Protein AF-A0A9P0AJ36-F1 (afdb_monomer)

InterPro domains:
  IPR008081 Cytoplasmic FMR1-interacting [PF05994] (141-229)
  IPR008081 Cytoplasmic FMR1-interacting [PF05994] (230-309)
  IPR008081 Cytoplasmic FMR1-interacting [PIRSF008153] (18-308)
  IPR008081 Cytoplasmic FMR1-interacting [PR01698] (22-38)
  IPR008081 Cytoplasmic FMR1-interacting [PR01698] (62-91)
  IPR008081 Cytoplasmic FMR1-interacting [PTHR12195] (230-307)

Organism: Bemisia tabaci (NCBI:txid7038)

Secondary structure (DSSP, 8-state):
-----------------SSSSTT-TTHHHHHHHHHHHHHHHHHHHHHHHHHHHHHHHHHHHHHHHHTSTTGGGS---HHHHHHHHHHHHHHHHHHHHHHHTTSS---TTT----HHHHHHTSTT--GGG-GGGG--SPPGGG-HHHHHHHHHHHHHHHHHHHHHHHHH---SS--HHHHHHHHHHHHHHHHHHHHHHHHHHHHHHHHHHS---TTT-TTS-TTGGGS-TTSGGG-HHHHHHHHHHHHT-HHHHTTTHHHHHHHHHHHHHIIIII--HHHHHHHHHHHHHHHHHHHHHHHHHHHHHHHHHHHHHHHHT-

Nearest PDB structures (foldseek):
  4n78-assembly1_A  TM=9.052E-01  e=1.687E-11  Homo sapiens
  7usd-assembly1_A  TM=8.871E-01  e=3.828E-11  Homo sapiens

Sequence (318 aa):
MRSCCACGDVALEPSEGQPKFNEQPNRVEIYEETVEVLAPEVNKLLNFMYFQRRAIETFCAEVKRLSHAEKRKDFASEAYLLTLGKCINMFAVLDEVKNMKSKVVPILGDMQIASFTYIKRSKHFDPGKWPLSSSTTISLQADLMVHLLQIREDYIKYIFELAIYINTTFKEMRTDKENKETADLALRGLQLLSEWSSAVTELYSWKLLHSTDHHQIEECPQEAEEYERFCIESSMPWILTDHILCTKEPSMTEYVLYPLDLYNDSAYYALTLFRKQFLYDEVEAGINLCFDQFVYKLSEQILAHYNCTNNISQQVFC

Radius of gyration: 28.27 Å; Cα contacts (8 Å, |Δi|>4): 98; chains: 1; bounding box: 67×81×79 Å

pLDDT: mean 77.81, std 17.78, range [25.66, 96.38]

Structure (mmCIF, N/CA/C/O backbone):
data_AF-A0A9P0AJ36-F1
#
_entry.id   AF-A0A9P0AJ36-F1
#
loop_
_atom_site.group_PDB
_atom_site.id
_atom_site.type_symbol
_atom_site.label_atom_id
_atom_site.label_alt_id
_atom_site.label_comp_id
_atom_site.label_asym_id
_atom_site.label_entity_id
_atom_site.label_seq_id
_atom_site.pdbx_PDB_ins_code
_atom_site.Cartn_x
_atom_site.Cartn_y
_atom_site.Cartn_z
_atom_site.occupancy
_atom_site.B_iso_or_equiv
_atom_site.auth_seq_id
_atom_site.auth_comp_id
_atom_site.auth_asym_id
_atom_site.auth_atom_id
_atom_site.pdbx_PDB_model_num
ATOM 1 N N . MET A 1 1 ? -19.059 -43.531 7.783 1.00 33.81 1 MET A N 1
ATOM 2 C CA . MET A 1 1 ? -19.352 -44.288 6.540 1.00 33.81 1 MET A CA 1
ATOM 3 C C . MET A 1 1 ? -19.474 -43.285 5.399 1.00 33.81 1 MET A C 1
ATOM 5 O O . MET A 1 1 ? -20.190 -42.313 5.596 1.00 33.81 1 MET A O 1
ATOM 9 N N . ARG A 1 2 ? -18.803 -43.562 4.258 1.00 28.03 2 ARG A N 1
ATOM 10 C CA . ARG A 1 2 ? -18.346 -42.665 3.152 1.00 28.03 2 ARG A CA 1
ATOM 11 C C . ARG A 1 2 ? -17.050 -41.918 3.528 1.00 28.03 2 ARG A C 1
ATOM 13 O O . ARG A 1 2 ? -17.133 -41.043 4.371 1.00 28.03 2 ARG A O 1
ATOM 20 N N . SER A 1 3 ? -15.811 -42.289 3.171 1.00 26.81 3 SER A N 1
ATOM 21 C CA . SER A 1 3 ? -15.139 -43.003 2.053 1.00 26.81 3 SER A CA 1
ATOM 22 C C . SER A 1 3 ? -14.889 -42.171 0.781 1.00 26.81 3 SER A C 1
ATOM 24 O O . SER A 1 3 ? -15.845 -41.657 0.206 1.00 26.81 3 SER A O 1
ATOM 26 N N . CYS A 1 4 ? -13.602 -42.179 0.375 1.00 25.66 4 CYS A N 1
ATOM 27 C CA . CYS A 1 4 ? -12.909 -41.630 -0.813 1.00 25.66 4 CYS A CA 1
ATOM 28 C C . CYS A 1 4 ? -12.447 -40.159 -0.677 1.00 25.66 4 CYS A C 1
ATOM 30 O O . CYS A 1 4 ? -13.256 -39.312 -0.340 1.00 25.66 4 CYS A O 1
ATOM 32 N N . CYS A 1 5 ? -11.178 -39.772 -0.873 1.00 28.27 5 CYS A N 1
ATOM 33 C CA . CYS A 1 5 ? -10.092 -40.342 -1.683 1.00 28.27 5 CYS A CA 1
ATOM 34 C C . CYS A 1 5 ? -8.724 -40.283 -0.975 1.00 28.27 5 CYS A C 1
ATOM 36 O O . CYS A 1 5 ? -8.450 -39.379 -0.193 1.00 28.27 5 CYS A O 1
ATOM 38 N N . ALA A 1 6 ? -7.872 -41.257 -1.295 1.00 30.59 6 ALA A N 1
ATOM 39 C CA . ALA A 1 6 ? -6.469 -41.324 -0.915 1.00 30.59 6 ALA A CA 1
ATOM 40 C C . ALA A 1 6 ? -5.635 -40.329 -1.742 1.00 30.59 6 ALA A C 1
ATOM 42 O O . ALA A 1 6 ? -5.658 -40.399 -2.970 1.00 30.59 6 ALA A O 1
ATOM 43 N N . CYS A 1 7 ? -4.877 -39.454 -1.080 1.00 30.44 7 CYS A N 1
ATOM 44 C CA . CYS A 1 7 ? -3.720 -38.802 -1.687 1.00 30.44 7 CYS A CA 1
ATOM 45 C C . CYS A 1 7 ? -2.534 -39.752 -1.517 1.00 30.44 7 CYS A C 1
ATOM 47 O O . CYS A 1 7 ? -2.096 -40.004 -0.398 1.00 30.44 7 CYS A O 1
ATOM 49 N N . GLY A 1 8 ? -2.10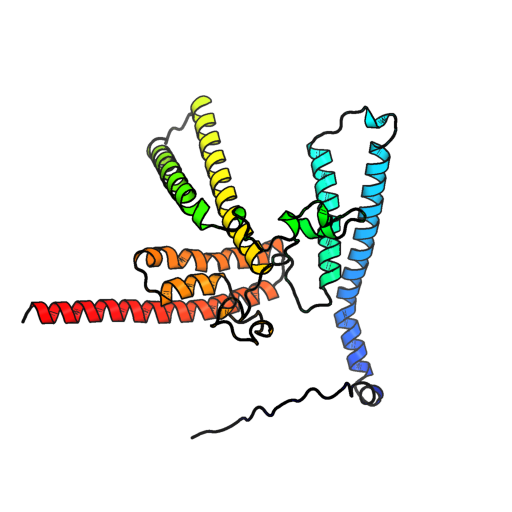2 -40.353 -2.624 1.00 28.89 8 GLY A N 1
ATOM 50 C CA . GLY A 1 8 ? -0.862 -41.112 -2.682 1.00 28.89 8 GLY A CA 1
ATOM 51 C C . GLY A 1 8 ? 0.333 -40.169 -2.731 1.00 28.89 8 GLY A C 1
ATOM 52 O O . GLY A 1 8 ? 0.277 -39.128 -3.386 1.00 28.89 8 GLY A O 1
ATOM 53 N N . ASP A 1 9 ? 1.393 -40.570 -2.041 1.00 31.83 9 ASP A N 1
ATOM 54 C CA . ASP A 1 9 ? 2.720 -39.969 -2.071 1.00 31.83 9 ASP A CA 1
ATOM 55 C C . ASP A 1 9 ? 3.197 -39.765 -3.519 1.00 31.83 9 ASP A C 1
ATOM 57 O O . ASP A 1 9 ? 3.395 -40.732 -4.260 1.00 31.83 9 ASP A O 1
ATOM 61 N N . VAL A 1 10 ? 3.408 -38.514 -3.932 1.00 32.38 10 VAL A N 1
ATOM 62 C CA . VAL A 1 10 ? 4.118 -38.206 -5.180 1.00 32.38 10 VAL A CA 1
ATOM 63 C C . VAL A 1 10 ? 5.567 -37.921 -4.819 1.00 32.38 10 VAL A C 1
ATOM 65 O O . VAL A 1 10 ? 5.948 -36.803 -4.484 1.00 32.38 10 VAL A O 1
ATOM 68 N N . ALA A 1 11 ? 6.380 -38.972 -4.878 1.00 31.00 11 ALA A N 1
ATOM 69 C CA . ALA A 1 11 ? 7.822 -38.834 -4.959 1.00 31.00 11 ALA A CA 1
ATOM 70 C C . ALA A 1 11 ? 8.184 -38.029 -6.222 1.00 31.00 11 ALA A C 1
ATOM 72 O O . ALA A 1 11 ? 7.649 -38.275 -7.302 1.00 31.00 11 ALA A O 1
ATOM 73 N N . LEU A 1 12 ? 9.101 -37.070 -6.074 1.00 34.81 12 LEU A N 1
ATOM 74 C CA . LEU A 1 12 ? 9.726 -36.324 -7.166 1.00 34.81 12 LEU A CA 1
ATOM 75 C C . LEU A 1 12 ? 10.432 -37.290 -8.130 1.00 34.81 12 LEU A C 1
ATOM 77 O O . LEU A 1 12 ? 11.567 -37.703 -7.888 1.00 34.81 12 LEU A O 1
ATOM 81 N N . GLU A 1 13 ? 9.770 -37.641 -9.231 1.00 28.66 13 GLU A N 1
ATOM 82 C CA . GLU A 1 13 ? 10.428 -38.275 -10.372 1.00 28.66 13 GLU A CA 1
ATOM 83 C C . GLU A 1 13 ? 11.164 -37.230 -11.235 1.00 28.66 13 GLU A C 1
ATOM 85 O O . GLU A 1 13 ? 10.715 -36.083 -11.353 1.00 28.66 13 GLU A O 1
ATOM 90 N N . PRO A 1 14 ? 12.311 -37.587 -11.849 1.00 33.03 14 PRO A N 1
ATOM 91 C CA . PRO A 1 14 ? 13.062 -36.680 -12.703 1.00 33.03 14 PRO A CA 1
ATOM 92 C C . PRO A 1 14 ? 12.295 -36.393 -14.002 1.00 33.03 14 PRO A C 1
ATOM 94 O O . PRO A 1 14 ? 11.585 -37.240 -14.528 1.00 33.03 14 PRO A O 1
ATOM 97 N N . SER A 1 15 ? 12.490 -35.193 -14.545 1.00 40.97 15 SER A N 1
ATOM 98 C CA . SER A 1 15 ? 11.872 -34.651 -15.763 1.00 40.97 15 SER A CA 1
ATOM 99 C C . SER A 1 15 ? 11.721 -35.634 -16.947 1.00 40.97 15 SER A C 1
ATOM 101 O O . SER A 1 15 ? 12.612 -35.740 -17.791 1.00 40.97 15 SER A O 1
ATOM 103 N N . GLU A 1 16 ? 10.547 -36.251 -17.093 1.00 35.78 16 GLU A N 1
ATOM 104 C CA . GLU A 1 16 ? 10.112 -36.988 -18.292 1.00 35.78 16 GLU A CA 1
ATOM 105 C C . GLU A 1 16 ? 9.040 -36.195 -19.073 1.00 35.78 16 GLU A C 1
ATOM 107 O O . GLU A 1 16 ? 7.888 -36.601 -19.193 1.00 35.78 16 GLU A O 1
ATOM 112 N N . GLY A 1 17 ? 9.387 -35.010 -19.594 1.00 37.84 17 GLY A N 1
ATOM 113 C CA . GLY A 1 17 ? 8.412 -34.122 -20.261 1.00 37.84 17 GLY A CA 1
ATOM 114 C C . GLY A 1 17 ? 8.557 -33.948 -21.777 1.00 37.84 17 GLY A C 1
ATOM 115 O O . GLY A 1 17 ? 7.597 -33.585 -22.449 1.00 37.84 17 GLY A O 1
ATOM 116 N N . GLN A 1 18 ? 9.737 -34.175 -22.356 1.00 39.41 18 GLN A N 1
ATOM 117 C CA . GLN A 1 18 ? 9.993 -33.751 -23.742 1.00 39.41 18 GLN A CA 1
ATOM 118 C C . GLN A 1 18 ? 9.594 -34.729 -24.873 1.00 39.41 18 GLN A C 1
ATOM 120 O O . GLN A 1 18 ? 9.317 -34.232 -25.965 1.00 39.41 18 GLN A O 1
ATOM 125 N N . PRO A 1 19 ? 9.483 -36.064 -24.697 1.00 35.88 19 PRO A N 1
ATOM 126 C CA . PRO A 1 19 ? 9.182 -36.948 -25.833 1.00 35.88 19 PRO A CA 1
ATOM 127 C C . PRO A 1 19 ? 7.706 -36.959 -26.274 1.00 35.88 19 PRO A C 1
ATOM 129 O O . PRO A 1 19 ? 7.433 -37.144 -27.455 1.00 35.88 19 PRO A O 1
ATOM 132 N N . LYS A 1 20 ? 6.744 -36.734 -25.364 1.00 50.62 20 LYS A N 1
ATOM 133 C CA . LYS A 1 20 ? 5.299 -36.890 -25.653 1.00 50.62 20 LYS A CA 1
ATOM 134 C C . LYS A 1 20 ? 4.655 -35.698 -26.372 1.00 50.62 20 LYS A C 1
ATOM 136 O O . LYS A 1 20 ? 3.572 -35.843 -26.924 1.00 50.62 20 LYS A O 1
ATOM 141 N N . PHE A 1 21 ? 5.294 -34.528 -26.379 1.00 53.97 21 PHE A N 1
ATOM 142 C CA . PHE A 1 21 ? 4.717 -33.307 -26.956 1.00 53.97 21 PHE A CA 1
ATOM 143 C C . PHE A 1 21 ? 4.726 -33.307 -28.498 1.00 53.97 21 PHE A C 1
ATOM 145 O O . PHE A 1 21 ? 3.846 -32.731 -29.132 1.00 53.97 21 PHE A O 1
ATOM 152 N N . ASN A 1 22 ? 5.700 -33.975 -29.128 1.00 58.72 22 ASN A N 1
ATOM 153 C CA . ASN A 1 22 ? 5.829 -33.985 -30.591 1.00 58.72 22 ASN A CA 1
ATOM 154 C C . ASN A 1 22 ? 4.799 -34.878 -31.305 1.00 58.72 22 ASN A C 1
ATOM 156 O O . ASN A 1 22 ? 4.568 -34.678 -32.494 1.00 58.72 22 ASN A O 1
ATOM 160 N N . GLU A 1 23 ? 4.175 -35.824 -30.601 1.00 62.06 23 GLU A N 1
ATOM 161 C CA . GLU A 1 23 ? 3.197 -36.774 -31.158 1.00 62.06 23 GLU A CA 1
ATOM 162 C C . GLU A 1 23 ? 1.737 -36.366 -30.884 1.00 62.06 23 GLU A C 1
ATOM 164 O O . GLU A 1 23 ? 0.810 -37.069 -31.284 1.00 62.06 23 GLU A O 1
ATOM 169 N N . GLN A 1 24 ? 1.508 -35.229 -30.214 1.00 69.31 24 GLN A N 1
ATOM 170 C CA . GLN A 1 24 ? 0.161 -34.759 -29.895 1.00 69.31 24 GLN A CA 1
ATOM 171 C C . GLN A 1 24 ? -0.557 -34.213 -31.144 1.00 69.31 24 GLN A C 1
ATOM 173 O O . GLN A 1 24 ? -0.048 -33.293 -31.792 1.00 69.31 24 GLN A O 1
ATOM 178 N N . PRO A 1 25 ? -1.757 -34.725 -31.481 1.00 73.44 25 PRO A N 1
ATOM 179 C CA . PRO A 1 25 ? -2.482 -34.326 -32.688 1.00 73.44 25 PRO A CA 1
ATOM 180 C C . PRO A 1 25 ? -2.963 -32.865 -32.655 1.00 73.44 25 PRO A C 1
ATOM 182 O O . PRO A 1 25 ? -3.070 -32.238 -33.703 1.00 73.44 25 PRO A O 1
ATOM 185 N N . ASN A 1 26 ? -3.190 -32.301 -31.467 1.00 81.75 26 ASN A N 1
ATOM 186 C CA . ASN A 1 26 ? -3.621 -30.915 -31.236 1.00 81.75 26 ASN A CA 1
ATOM 187 C C . ASN A 1 26 ? -2.457 -29.938 -30.975 1.00 81.75 26 ASN A C 1
ATOM 189 O O . ASN A 1 26 ? -2.674 -28.800 -30.571 1.00 81.75 26 ASN A O 1
ATOM 193 N N . ARG A 1 27 ? -1.206 -30.350 -31.215 1.00 78.75 27 ARG A N 1
ATOM 194 C CA . ARG A 1 27 ? -0.007 -29.528 -30.981 1.00 78.75 27 ARG A CA 1
ATOM 195 C C . ARG A 1 27 ? -0.063 -28.170 -31.684 1.00 78.75 27 ARG A C 1
ATOM 197 O O . ARG A 1 27 ? 0.350 -27.168 -31.111 1.00 78.75 27 ARG A O 1
ATOM 204 N N . VAL A 1 28 ? -0.513 -28.153 -32.938 1.00 79.81 28 VAL A N 1
ATOM 205 C CA . VAL A 1 28 ? -0.559 -26.931 -33.757 1.00 79.81 28 VAL A CA 1
ATOM 206 C C . VAL A 1 28 ? -1.600 -25.959 -33.210 1.00 79.81 28 VAL A C 1
ATOM 208 O O . VAL A 1 28 ? -1.275 -24.797 -33.010 1.00 79.81 28 VAL A O 1
ATOM 211 N N . GLU A 1 29 ? -2.787 -26.459 -32.874 1.00 83.12 29 GLU A N 1
ATOM 212 C CA . GLU A 1 29 ? -3.876 -25.677 -32.281 1.00 83.12 29 GLU A CA 1
ATOM 213 C C . GLU A 1 29 ? -3.458 -25.070 -30.933 1.00 83.12 29 GLU A C 1
ATOM 215 O O . GLU A 1 29 ? -3.569 -23.863 -30.742 1.00 83.12 29 GLU A O 1
ATOM 220 N N . ILE A 1 30 ? -2.827 -25.863 -30.054 1.00 79.94 30 ILE A N 1
ATOM 221 C CA . ILE A 1 30 ? -2.276 -25.367 -28.781 1.00 79.94 30 ILE A CA 1
ATOM 222 C C . ILE A 1 30 ? -1.263 -24.241 -29.019 1.00 79.94 30 ILE A C 1
ATOM 224 O O . ILE A 1 30 ? -1.260 -23.248 -28.290 1.00 79.94 30 ILE A O 1
ATOM 228 N N . TYR A 1 31 ? -0.376 -24.376 -30.009 1.00 79.69 31 TYR A N 1
ATOM 229 C CA . TYR A 1 31 ? 0.599 -23.327 -30.309 1.00 79.69 31 TYR A CA 1
ATOM 230 C C . TYR A 1 31 ? -0.048 -22.060 -30.860 1.00 79.69 31 TYR A C 1
ATOM 232 O O . TYR A 1 31 ? 0.368 -20.970 -30.471 1.00 79.69 31 TYR A O 1
ATOM 240 N N . GLU A 1 32 ? -1.027 -22.188 -31.750 1.00 83.94 32 GLU A N 1
ATOM 241 C CA . GLU A 1 32 ? -1.747 -21.052 -32.325 1.00 83.94 32 GLU A CA 1
ATOM 242 C C . GLU A 1 32 ? -2.500 -20.278 -31.235 1.00 83.94 32 GLU A C 1
ATOM 244 O O . GLU A 1 32 ? -2.296 -19.069 -31.111 1.00 83.94 32 GLU A O 1
ATOM 249 N N . GLU A 1 33 ? -3.235 -20.973 -30.362 1.00 84.88 33 GLU A N 1
ATOM 250 C CA . GLU A 1 33 ? -3.912 -20.363 -29.209 1.00 84.88 33 GLU A CA 1
ATOM 251 C C . GLU A 1 33 ? -2.919 -19.737 -28.220 1.00 84.88 33 GLU A C 1
ATOM 253 O O . GLU A 1 33 ? -3.115 -18.621 -27.738 1.00 84.88 33 GLU A O 1
ATOM 258 N N . THR A 1 34 ? -1.799 -20.415 -27.942 1.00 79.19 34 THR A N 1
ATOM 259 C CA . THR A 1 34 ? -0.753 -19.879 -27.056 1.00 79.19 34 THR A CA 1
ATOM 260 C C . THR A 1 34 ? -0.185 -18.573 -27.609 1.00 79.19 34 THR A C 1
ATOM 262 O O . THR A 1 34 ? 0.027 -17.617 -26.861 1.00 79.19 34 THR A O 1
ATOM 265 N N . VAL A 1 35 ? 0.070 -18.510 -28.919 1.00 86.12 35 VAL A N 1
ATOM 266 C CA . VAL A 1 35 ? 0.560 -17.293 -29.572 1.00 86.12 35 VAL A CA 1
ATOM 267 C C . VAL A 1 35 ? -0.497 -16.196 -29.525 1.00 86.12 35 VAL A C 1
ATOM 269 O O . VAL A 1 35 ? -0.147 -15.059 -29.218 1.00 86.12 35 VAL A O 1
ATOM 272 N N . GLU A 1 36 ? -1.766 -16.515 -29.772 1.00 90.19 36 GLU A N 1
ATOM 273 C CA . GLU A 1 36 ? -2.863 -15.547 -29.715 1.00 90.19 36 GLU A CA 1
ATOM 274 C C . GLU A 1 36 ? -2.995 -14.910 -28.323 1.00 90.19 36 GLU A C 1
ATOM 276 O O . GLU A 1 36 ? -3.037 -13.682 -28.204 1.00 90.19 36 GLU A O 1
ATOM 281 N N . VAL A 1 37 ? -2.961 -15.724 -27.263 1.00 87.69 37 VAL A N 1
ATOM 282 C CA . VAL A 1 37 ? -3.063 -15.258 -25.871 1.00 87.69 37 VAL A CA 1
ATOM 283 C C . VAL A 1 37 ? -1.824 -14.463 -25.444 1.00 87.69 37 VAL A C 1
ATOM 285 O O . VAL A 1 37 ? -1.944 -13.424 -24.791 1.00 87.69 37 VAL A O 1
ATOM 288 N N . LEU A 1 38 ? -0.618 -14.915 -25.805 1.00 86.31 38 LEU A N 1
ATOM 289 C CA . LEU A 1 38 ? 0.627 -14.293 -25.340 1.00 86.31 38 LEU A CA 1
ATOM 290 C C . LEU A 1 38 ? 1.068 -13.085 -26.174 1.00 86.31 38 LEU A C 1
ATOM 292 O O . LEU A 1 38 ? 1.760 -12.214 -25.644 1.00 86.31 38 LEU A O 1
ATOM 296 N N . ALA A 1 39 ? 0.687 -12.985 -27.449 1.00 87.44 39 ALA A N 1
ATOM 297 C CA . ALA A 1 39 ? 1.074 -11.879 -28.329 1.00 87.44 39 ALA A CA 1
ATOM 298 C C . ALA A 1 39 ? 0.832 -10.471 -27.735 1.00 87.44 39 ALA A C 1
ATOM 300 O O . ALA A 1 39 ? 1.766 -9.655 -27.748 1.00 87.44 39 ALA A O 1
ATOM 301 N N . PRO A 1 40 ? -0.353 -10.131 -27.182 1.00 92.12 40 PRO A N 1
ATOM 302 C CA . PRO A 1 40 ? -0.565 -8.823 -26.560 1.00 92.12 40 PRO A CA 1
ATOM 303 C C . PRO A 1 40 ? 0.318 -8.598 -25.323 1.00 92.12 40 PRO A C 1
ATOM 305 O O . PRO A 1 40 ? 0.777 -7.474 -25.101 1.00 92.12 40 PRO A O 1
ATOM 308 N N . GLU A 1 41 ? 0.614 -9.639 -24.544 1.00 88.69 41 GLU A N 1
ATOM 309 C CA . GLU A 1 41 ? 1.491 -9.540 -23.371 1.00 88.69 41 GLU A CA 1
ATOM 310 C C . GLU A 1 41 ? 2.962 -9.350 -23.772 1.00 88.69 41 GLU A C 1
ATOM 312 O O . GLU A 1 41 ? 3.658 -8.501 -23.208 1.00 88.69 41 GLU A O 1
ATOM 317 N N . VAL A 1 42 ? 3.425 -10.041 -24.819 1.00 86.94 42 VAL A N 1
ATOM 318 C CA . VAL A 1 42 ? 4.763 -9.847 -25.404 1.00 86.94 42 VAL A CA 1
ATOM 319 C C . VAL A 1 42 ? 4.933 -8.417 -25.920 1.00 86.94 42 VAL A C 1
ATOM 321 O O . VAL A 1 42 ? 5.969 -7.793 -25.679 1.00 86.94 42 VAL A O 1
ATOM 324 N N . ASN A 1 43 ? 3.906 -7.842 -26.550 1.00 91.38 43 ASN A N 1
ATOM 325 C CA . ASN A 1 43 ? 3.936 -6.442 -26.979 1.00 91.38 43 ASN A CA 1
ATOM 326 C C . ASN A 1 43 ? 4.095 -5.469 -25.798 1.00 91.38 43 ASN A C 1
ATOM 328 O O . ASN A 1 43 ? 4.838 -4.489 -25.901 1.00 91.38 43 ASN A O 1
ATOM 332 N N . LYS A 1 44 ? 3.463 -5.736 -24.647 1.00 89.75 44 LYS A N 1
ATOM 333 C CA . LYS A 1 44 ? 3.672 -4.931 -23.429 1.00 89.75 44 LYS A CA 1
ATOM 334 C C . LYS A 1 44 ? 5.112 -5.038 -22.926 1.00 89.75 44 LYS A C 1
ATOM 336 O O . LYS A 1 44 ? 5.694 -4.017 -22.561 1.00 89.75 44 LYS A O 1
ATOM 341 N N . LEU A 1 45 ? 5.706 -6.235 -22.948 1.00 87.62 45 LEU A N 1
ATOM 342 C CA . LEU A 1 45 ? 7.113 -6.439 -22.576 1.00 87.62 45 LEU A CA 1
ATOM 343 C C . LEU A 1 45 ? 8.066 -5.690 -23.514 1.00 87.62 45 LEU A C 1
ATOM 345 O O . LEU A 1 45 ? 9.025 -5.065 -23.057 1.00 87.62 45 LEU A O 1
ATOM 349 N N . LEU A 1 46 ? 7.780 -5.697 -24.814 1.00 88.31 46 LEU A N 1
ATOM 350 C CA . LEU A 1 46 ? 8.564 -4.969 -25.804 1.00 88.31 46 LEU A CA 1
ATOM 351 C C . LEU A 1 46 ? 8.478 -3.449 -25.581 1.00 88.31 46 LEU A C 1
ATOM 353 O O . LEU A 1 46 ? 9.501 -2.763 -25.544 1.00 88.31 46 LEU A O 1
ATOM 357 N N . ASN A 1 47 ? 7.275 -2.920 -25.351 1.00 92.75 47 ASN A N 1
ATOM 358 C CA . ASN A 1 47 ? 7.074 -1.509 -25.013 1.00 92.75 47 ASN A CA 1
ATOM 359 C C . ASN A 1 47 ? 7.796 -1.121 -23.719 1.00 92.75 47 ASN A C 1
ATOM 361 O O . ASN A 1 47 ? 8.418 -0.060 -23.651 1.00 92.75 47 ASN A O 1
ATOM 365 N N . PHE A 1 48 ? 7.772 -1.997 -22.713 1.00 89.75 48 PHE A N 1
ATOM 366 C CA . PHE A 1 48 ? 8.521 -1.809 -21.478 1.00 89.75 48 PHE A CA 1
ATOM 367 C C . PHE A 1 48 ? 10.034 -1.745 -21.734 1.00 89.75 48 PHE A C 1
ATOM 369 O O . PHE A 1 48 ? 10.703 -0.841 -21.231 1.00 89.75 48 PHE A O 1
ATOM 376 N N . MET A 1 49 ? 10.567 -2.631 -22.585 1.00 88.50 49 MET A N 1
ATOM 377 C CA . MET A 1 49 ? 11.972 -2.612 -23.001 1.00 88.50 49 MET A CA 1
ATOM 378 C C . MET A 1 49 ? 12.352 -1.290 -23.690 1.00 88.50 49 MET A C 1
ATOM 380 O O . MET A 1 49 ? 13.409 -0.722 -23.401 1.00 88.50 49 MET A O 1
ATOM 384 N N . TYR A 1 50 ? 11.504 -0.775 -24.584 1.00 93.44 50 TYR A N 1
ATOM 385 C CA . TYR A 1 50 ? 11.747 0.515 -25.232 1.00 93.44 50 TYR A CA 1
ATOM 386 C C . TYR A 1 50 ? 11.665 1.687 -24.250 1.00 93.44 50 TYR A C 1
ATOM 388 O O . TYR A 1 50 ? 12.499 2.594 -24.313 1.00 93.44 50 TYR A O 1
ATOM 396 N N . PHE A 1 51 ? 10.709 1.653 -23.318 1.00 93.75 51 PHE A N 1
ATOM 397 C CA . PHE A 1 51 ? 10.564 2.666 -22.277 1.00 93.75 51 PHE A CA 1
ATOM 398 C C . PHE A 1 51 ? 11.818 2.765 -21.404 1.00 93.75 51 PHE A C 1
ATOM 400 O O . PHE A 1 51 ? 12.388 3.852 -21.308 1.00 93.75 51 PHE A O 1
ATOM 407 N N . GLN A 1 52 ? 12.290 1.650 -20.826 1.00 90.75 52 GLN A N 1
ATOM 408 C CA . GLN A 1 52 ? 13.476 1.669 -19.957 1.00 90.75 52 GLN A CA 1
ATOM 409 C C . GLN A 1 52 ? 14.698 2.236 -20.691 1.00 90.75 52 GLN A C 1
ATOM 411 O O . GLN A 1 52 ? 15.419 3.068 -20.147 1.00 90.75 52 GLN A O 1
ATOM 416 N N . ARG A 1 53 ? 14.895 1.851 -21.960 1.00 91.88 53 ARG A N 1
ATOM 417 C CA . ARG A 1 53 ? 16.046 2.276 -22.755 1.00 91.88 53 ARG A CA 1
ATOM 418 C C . ARG A 1 53 ? 16.007 3.780 -22.996 1.00 91.88 53 ARG A C 1
ATOM 420 O O . ARG A 1 53 ? 16.982 4.471 -22.714 1.00 91.88 53 ARG A O 1
ATOM 427 N N . ARG A 1 54 ? 14.862 4.295 -23.448 1.00 94.81 54 ARG A N 1
ATOM 428 C CA . ARG A 1 54 ? 14.673 5.729 -23.696 1.00 94.81 54 ARG A CA 1
ATOM 429 C C . ARG A 1 54 ? 14.781 6.554 -22.411 1.00 94.81 54 ARG A C 1
ATOM 431 O O . ARG A 1 54 ? 15.343 7.651 -22.435 1.00 94.81 54 ARG A O 1
ATOM 438 N N . ALA A 1 55 ? 14.253 6.041 -21.300 1.00 93.81 55 ALA A N 1
ATOM 439 C CA . ALA A 1 55 ? 14.328 6.691 -19.997 1.00 93.81 55 ALA A CA 1
ATOM 440 C C . ALA A 1 55 ? 15.782 6.809 -19.510 1.00 93.81 55 ALA A C 1
ATOM 442 O O . ALA A 1 55 ? 16.190 7.894 -19.102 1.00 93.81 55 ALA A O 1
ATOM 443 N N . ILE A 1 56 ? 16.582 5.741 -19.629 1.00 93.56 56 ILE A N 1
ATOM 444 C CA . ILE A 1 56 ? 18.017 5.759 -19.301 1.00 93.56 56 ILE A CA 1
ATOM 445 C C . ILE A 1 56 ? 18.765 6.747 -20.201 1.00 93.56 56 ILE A C 1
ATOM 447 O O . ILE A 1 56 ? 19.516 7.581 -19.701 1.00 93.56 56 ILE A O 1
ATOM 451 N N . GLU A 1 57 ? 18.540 6.700 -21.517 1.00 95.25 57 GLU A N 1
ATOM 452 C CA . GLU A 1 57 ? 19.191 7.604 -22.475 1.00 95.25 57 GLU A CA 1
ATOM 453 C C . GLU A 1 57 ? 18.909 9.080 -22.139 1.00 95.25 57 GLU A C 1
ATOM 455 O O . GLU A 1 57 ? 19.833 9.897 -22.096 1.00 95.25 57 GLU A O 1
ATOM 460 N N . THR A 1 58 ? 17.652 9.403 -21.823 1.00 94.94 58 THR A N 1
ATOM 461 C CA . THR A 1 58 ? 17.215 10.760 -21.458 1.00 94.94 58 THR A CA 1
ATOM 462 C C . THR A 1 58 ? 17.803 11.195 -20.115 1.00 94.94 58 THR A C 1
ATOM 464 O O . THR A 1 58 ? 18.356 12.289 -20.007 1.00 94.94 58 THR A O 1
ATOM 467 N N . PHE A 1 59 ? 17.759 10.327 -19.101 1.00 95.69 59 PHE A N 1
ATOM 468 C CA . PHE A 1 59 ? 18.346 10.602 -17.791 1.00 95.69 59 PHE A CA 1
ATOM 469 C C . PHE A 1 59 ? 19.856 10.855 -17.891 1.00 95.69 59 PHE A C 1
ATOM 471 O O . PHE A 1 59 ? 20.365 11.850 -17.376 1.00 95.69 59 PHE A O 1
ATOM 478 N N . CYS A 1 60 ? 20.586 10.005 -18.617 1.00 94.75 60 CYS A N 1
ATOM 479 C CA . CYS A 1 60 ? 22.020 10.178 -18.825 1.00 94.75 60 CYS A CA 1
ATOM 480 C C . CYS A 1 60 ? 22.351 11.458 -19.604 1.00 94.75 60 CYS A C 1
ATOM 482 O O . CYS A 1 60 ? 23.369 12.089 -19.317 1.00 94.75 60 CYS A O 1
ATOM 484 N N . ALA A 1 61 ? 21.527 11.850 -20.580 1.00 94.62 61 ALA A N 1
ATOM 485 C CA . ALA A 1 61 ? 21.702 13.110 -21.298 1.00 94.62 61 ALA A CA 1
ATOM 486 C C . ALA A 1 61 ? 21.565 14.320 -20.358 1.00 94.62 61 ALA A C 1
ATOM 488 O O . ALA A 1 61 ? 22.410 15.217 -20.392 1.00 94.62 61 ALA A O 1
ATOM 489 N N . GLU A 1 62 ? 20.577 14.307 -19.460 1.00 93.06 62 GLU A N 1
ATOM 490 C CA . GLU A 1 62 ? 20.404 15.370 -18.467 1.00 93.06 62 GLU A CA 1
ATOM 491 C C . GLU A 1 62 ? 21.549 15.429 -17.456 1.00 93.06 62 GLU A C 1
ATOM 493 O O . GLU A 1 62 ? 22.094 16.503 -17.197 1.00 93.06 62 GLU A O 1
ATOM 498 N N . VAL A 1 63 ? 22.002 14.280 -16.949 1.00 92.38 63 VAL A N 1
ATOM 499 C CA . VAL A 1 63 ? 23.169 14.227 -16.056 1.00 92.38 63 VAL A CA 1
ATOM 500 C C . VAL A 1 63 ? 24.418 14.776 -16.756 1.00 92.38 63 VAL A C 1
ATOM 502 O O . VAL A 1 63 ? 25.163 15.557 -16.158 1.00 92.38 63 VAL A O 1
ATOM 505 N N . LYS A 1 64 ? 24.636 14.444 -18.038 1.00 92.25 64 LYS A N 1
ATOM 506 C CA . LYS A 1 64 ? 25.744 14.999 -18.836 1.00 92.25 64 LYS A CA 1
ATOM 507 C C . LYS A 1 64 ? 25.633 16.516 -18.983 1.00 92.25 64 LYS A C 1
ATOM 509 O O . LYS A 1 64 ? 26.635 17.210 -18.809 1.00 92.25 64 LYS A O 1
ATOM 514 N N . ARG A 1 65 ? 24.432 17.037 -19.255 1.00 90.19 65 ARG A N 1
ATOM 515 C CA . ARG A 1 65 ? 24.175 18.478 -19.393 1.00 90.19 65 ARG A CA 1
ATOM 516 C C . ARG A 1 65 ? 24.491 19.236 -18.102 1.00 90.19 65 ARG A C 1
ATOM 518 O O . ARG A 1 65 ? 25.159 20.266 -18.152 1.00 90.19 65 ARG A O 1
ATOM 525 N N . LEU A 1 66 ? 24.053 18.716 -16.956 1.00 88.88 66 LEU A N 1
ATOM 526 C CA . LEU A 1 66 ? 24.298 19.318 -15.637 1.00 88.88 66 LEU A CA 1
ATOM 527 C C . LEU A 1 66 ? 25.766 19.219 -15.206 1.00 88.88 66 LEU A C 1
ATOM 529 O O . LEU A 1 66 ? 26.270 20.085 -14.497 1.00 88.88 66 LEU A O 1
ATOM 533 N N . SER A 1 67 ? 26.472 18.190 -15.671 1.00 88.31 67 SER A N 1
ATOM 534 C CA . SER A 1 67 ? 27.889 17.974 -15.361 1.00 88.31 67 SER A CA 1
ATOM 535 C C . SER A 1 67 ? 28.845 18.841 -16.195 1.00 88.31 67 SER A C 1
ATOM 537 O O . SER A 1 67 ? 30.055 18.834 -15.942 1.00 88.31 67 SER A O 1
ATOM 539 N N . HIS A 1 68 ? 28.346 19.600 -17.181 1.00 91.38 68 HIS A N 1
ATOM 540 C CA . HIS A 1 68 ? 29.172 20.487 -18.004 1.00 91.38 68 HIS A CA 1
ATOM 541 C C . HIS A 1 68 ? 29.898 21.531 -17.136 1.00 91.38 68 HIS A C 1
ATOM 543 O O . HIS A 1 68 ? 29.341 22.046 -16.168 1.00 91.38 68 HIS A O 1
ATOM 549 N N . ALA A 1 69 ? 31.159 21.844 -17.457 1.00 82.38 69 ALA A N 1
ATOM 550 C CA . ALA A 1 69 ? 32.021 22.688 -16.616 1.00 82.38 69 ALA A CA 1
ATOM 551 C C . ALA A 1 69 ? 31.427 24.079 -16.329 1.00 82.38 69 ALA A C 1
ATOM 553 O O . ALA A 1 69 ? 31.581 24.599 -15.226 1.00 82.38 69 ALA A O 1
ATOM 554 N N . GLU A 1 70 ? 30.709 24.644 -17.298 1.00 80.50 70 GLU A N 1
ATOM 555 C CA . GLU A 1 70 ? 30.012 25.925 -17.152 1.00 80.50 70 GLU A CA 1
ATOM 556 C C . GLU A 1 70 ? 28.699 25.783 -16.370 1.00 80.50 70 GLU A C 1
ATOM 558 O O . GLU A 1 70 ? 28.413 26.599 -15.502 1.00 80.50 70 GLU A O 1
ATOM 563 N N . LYS A 1 71 ? 27.943 24.699 -16.599 1.00 77.62 71 LYS A N 1
ATOM 564 C CA . LYS A 1 71 ? 26.640 24.449 -15.959 1.00 77.62 71 LYS A CA 1
ATOM 565 C C . LYS A 1 71 ? 26.731 24.028 -14.499 1.00 77.62 71 LYS A C 1
ATOM 567 O O . LYS A 1 71 ? 25.787 24.251 -13.755 1.00 77.62 71 LYS A O 1
ATOM 572 N N . ARG A 1 72 ? 27.871 23.494 -14.056 1.00 77.50 72 ARG A N 1
ATOM 573 C CA . ARG A 1 72 ? 28.110 23.170 -12.639 1.00 77.50 72 ARG A CA 1
ATOM 574 C C . ARG A 1 72 ? 28.100 24.386 -11.713 1.00 77.50 72 ARG A C 1
ATOM 576 O O . ARG A 1 72 ? 27.984 24.210 -10.506 1.00 77.50 72 ARG A O 1
ATOM 583 N N . LYS A 1 73 ? 28.262 25.592 -12.261 1.00 81.00 73 LYS A N 1
ATOM 584 C CA . LYS A 1 73 ? 28.190 26.849 -11.507 1.00 81.00 73 LYS A CA 1
ATOM 585 C C . LYS A 1 73 ? 26.790 27.468 -11.527 1.00 81.00 73 LYS A C 1
ATOM 587 O O . LYS A 1 73 ? 26.549 28.408 -10.775 1.00 81.00 73 LYS A O 1
ATOM 592 N N . ASP A 1 74 ? 25.894 26.952 -12.368 1.00 84.94 74 ASP A N 1
ATOM 593 C CA . ASP A 1 74 ? 24.521 27.434 -12.479 1.00 84.94 74 ASP A CA 1
ATOM 594 C C . ASP A 1 74 ? 23.658 26.858 -11.347 1.00 84.94 74 ASP A C 1
ATOM 596 O O . ASP A 1 74 ? 23.904 25.771 -10.820 1.00 84.94 74 ASP A O 1
ATOM 600 N N . PHE A 1 75 ? 22.602 27.587 -10.990 1.00 87.38 75 PHE A N 1
ATOM 601 C CA . PHE A 1 75 ? 21.622 27.133 -10.011 1.00 87.38 75 PHE A CA 1
ATOM 602 C C . PHE A 1 75 ? 20.810 25.940 -10.540 1.00 87.38 75 PHE A C 1
ATOM 604 O O . PHE A 1 75 ? 20.259 25.986 -11.642 1.00 87.38 75 PHE A O 1
ATOM 611 N N . ALA A 1 76 ? 20.671 24.901 -9.716 1.00 86.06 76 ALA A N 1
ATOM 612 C CA . ALA A 1 76 ? 19.731 23.806 -9.922 1.00 86.06 76 ALA A CA 1
ATOM 613 C C . ALA A 1 76 ? 18.692 23.821 -8.795 1.00 86.06 76 ALA A C 1
ATOM 615 O O . ALA A 1 76 ? 19.049 23.788 -7.619 1.00 86.06 76 ALA A O 1
ATOM 616 N N . SER A 1 77 ? 17.406 23.864 -9.147 1.00 91.56 77 SER A N 1
ATOM 617 C CA . SER A 1 77 ? 16.333 23.857 -8.150 1.00 91.56 77 SER A CA 1
ATOM 618 C C . SER A 1 77 ? 16.267 22.522 -7.408 1.00 91.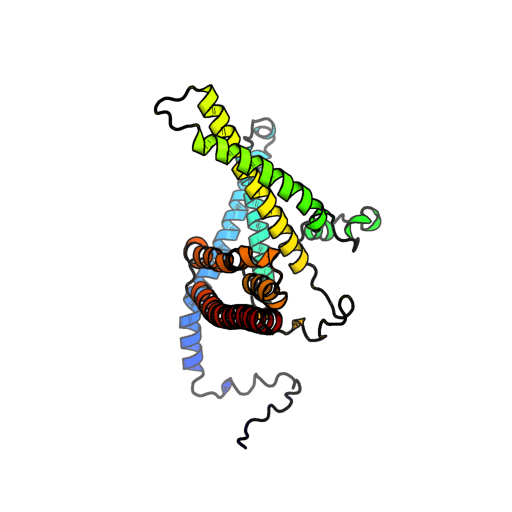56 77 SER A C 1
ATOM 620 O O . SER A 1 77 ? 16.376 21.465 -8.034 1.00 91.56 77 SER A O 1
ATOM 622 N N . GLU A 1 78 ? 15.966 22.565 -6.114 1.00 92.12 78 GLU A N 1
ATOM 623 C CA . GLU A 1 78 ? 15.784 21.380 -5.271 1.00 92.12 78 GLU A CA 1
ATOM 624 C C . GLU A 1 78 ? 14.735 20.410 -5.835 1.00 92.12 78 GLU A C 1
ATOM 626 O O . GLU A 1 78 ? 15.006 19.220 -5.974 1.00 92.12 78 GLU A O 1
ATOM 631 N N . ALA A 1 79 ? 13.581 20.918 -6.283 1.00 92.88 79 ALA A N 1
ATOM 632 C CA . ALA A 1 79 ? 12.528 20.102 -6.894 1.00 92.88 79 ALA A CA 1
ATOM 633 C C . ALA A 1 79 ? 13.017 19.309 -8.123 1.00 92.88 79 ALA A C 1
ATOM 635 O O . ALA A 1 79 ? 12.621 18.161 -8.345 1.00 92.88 79 ALA A O 1
ATOM 636 N N . TYR A 1 80 ? 13.917 19.901 -8.910 1.00 91.12 80 TYR A N 1
ATOM 637 C CA . TYR A 1 80 ? 14.511 19.247 -10.074 1.00 91.12 80 TYR A CA 1
ATOM 638 C C . TYR A 1 80 ? 15.498 18.146 -9.666 1.00 91.12 80 TYR A C 1
ATOM 640 O O . TYR A 1 80 ? 15.441 17.042 -10.204 1.00 91.12 80 TYR A O 1
ATOM 648 N N . LEU A 1 81 ? 16.343 18.398 -8.662 1.00 90.38 81 LEU A N 1
ATOM 649 C CA . LEU A 1 81 ? 17.252 17.386 -8.112 1.00 90.38 81 LEU A CA 1
ATOM 650 C C . LEU A 1 81 ? 16.488 16.217 -7.474 1.00 90.38 81 LEU A C 1
ATOM 652 O O . LEU A 1 81 ? 16.827 15.059 -7.716 1.00 90.38 81 LEU A O 1
ATOM 656 N N . LEU A 1 82 ? 15.409 16.503 -6.742 1.00 91.44 82 LEU A N 1
ATOM 657 C CA . LEU A 1 82 ? 14.506 15.486 -6.200 1.00 91.44 82 LEU A CA 1
ATOM 658 C C . LEU A 1 82 ? 13.864 14.649 -7.313 1.00 91.44 82 LEU A C 1
ATOM 660 O O . LEU A 1 82 ? 13.738 13.435 -7.176 1.00 91.44 82 LEU A O 1
ATOM 664 N N . THR A 1 83 ? 13.500 15.270 -8.437 1.00 92.19 83 THR A N 1
ATOM 665 C CA . THR A 1 83 ? 12.959 14.552 -9.601 1.00 92.19 83 THR A CA 1
ATOM 666 C C . THR A 1 83 ? 13.997 13.606 -10.206 1.00 92.19 83 THR A C 1
ATOM 668 O O . THR A 1 83 ? 13.678 12.451 -10.478 1.00 92.19 83 THR A O 1
ATOM 671 N N . LEU A 1 84 ? 15.256 14.038 -10.340 1.00 92.12 84 LEU A N 1
ATOM 672 C CA . LEU A 1 84 ? 16.345 13.159 -10.783 1.00 92.12 84 LEU A CA 1
ATOM 673 C C . LEU A 1 84 ? 16.575 11.997 -9.806 1.00 92.12 84 LEU A C 1
ATOM 675 O O . LEU A 1 84 ? 16.760 10.863 -10.245 1.00 92.12 84 LEU A O 1
ATOM 679 N N . GLY A 1 85 ? 16.495 12.249 -8.496 1.00 89.75 85 GLY A N 1
ATOM 680 C CA . GLY A 1 85 ? 16.527 11.199 -7.474 1.00 89.75 85 GLY A CA 1
ATOM 681 C C . GLY A 1 85 ? 15.389 10.185 -7.639 1.00 89.75 85 GLY A C 1
ATOM 682 O O . GLY A 1 85 ? 15.629 8.978 -7.638 1.00 89.75 85 GLY A O 1
ATOM 683 N N . LYS A 1 86 ? 14.159 10.657 -7.886 1.00 88.88 86 LYS A N 1
ATOM 684 C CA . LYS A 1 86 ? 13.001 9.795 -8.185 1.00 88.88 86 LYS A CA 1
ATOM 685 C C . LYS A 1 86 ? 13.196 8.973 -9.464 1.00 88.88 86 LYS A C 1
ATOM 687 O O . LYS A 1 86 ? 12.766 7.824 -9.498 1.00 88.88 86 LYS A O 1
ATOM 692 N N . CYS A 1 87 ? 13.872 9.503 -10.488 1.00 90.62 87 CYS A N 1
ATOM 693 C CA . CYS A 1 87 ? 14.219 8.733 -11.688 1.00 90.62 87 CYS A CA 1
ATOM 694 C C . CYS A 1 87 ? 15.181 7.578 -11.380 1.00 90.62 87 CYS A C 1
ATOM 696 O O . CYS A 1 87 ? 14.979 6.475 -11.881 1.00 90.62 87 CYS A O 1
ATOM 698 N N . ILE A 1 88 ? 16.191 7.800 -10.530 1.00 90.25 88 ILE A N 1
ATOM 699 C CA . ILE A 1 88 ? 17.095 6.727 -10.083 1.00 90.25 88 ILE A CA 1
ATOM 700 C C . ILE A 1 88 ? 16.307 5.659 -9.318 1.00 90.25 88 ILE A C 1
ATOM 702 O O . ILE A 1 88 ? 16.456 4.471 -9.603 1.00 90.25 88 ILE A O 1
ATOM 706 N N . ASN A 1 89 ? 15.425 6.077 -8.404 1.00 84.62 89 ASN A N 1
ATOM 707 C CA . ASN A 1 89 ? 14.557 5.158 -7.670 1.00 84.62 89 ASN A CA 1
ATOM 708 C C . ASN A 1 89 ? 13.657 4.340 -8.611 1.00 84.62 89 ASN A C 1
ATOM 710 O O . ASN A 1 89 ? 13.527 3.133 -8.443 1.00 84.62 89 ASN A O 1
ATOM 714 N N . MET A 1 90 ? 13.089 4.968 -9.645 1.00 87.94 90 MET A N 1
ATOM 715 C CA . MET A 1 90 ? 12.309 4.267 -10.667 1.00 87.94 90 MET A CA 1
ATOM 716 C C . MET A 1 90 ? 13.140 3.175 -11.352 1.00 87.94 90 MET A C 1
ATOM 718 O O . MET A 1 90 ? 12.657 2.057 -11.485 1.00 87.94 90 MET A O 1
ATOM 722 N N . PHE A 1 91 ? 14.385 3.450 -11.756 1.00 88.88 91 PHE A N 1
ATOM 723 C CA . PHE A 1 91 ? 15.236 2.422 -12.369 1.00 88.88 91 PHE A CA 1
ATOM 724 C C . PHE A 1 91 ? 15.513 1.250 -11.427 1.00 88.88 91 PHE A C 1
ATOM 726 O O . PHE A 1 91 ? 15.466 0.105 -11.866 1.00 88.88 91 PHE A O 1
ATOM 733 N N . ALA A 1 92 ? 15.747 1.530 -10.145 1.00 83.12 92 ALA A N 1
ATOM 734 C CA . ALA A 1 92 ? 15.944 0.501 -9.133 1.00 83.12 92 ALA A CA 1
ATOM 735 C C . ALA A 1 92 ? 14.700 -0.388 -8.960 1.00 83.12 92 ALA A C 1
ATOM 737 O O . ALA A 1 92 ? 14.803 -1.611 -9.020 1.00 83.12 92 ALA A O 1
ATOM 738 N N . VAL A 1 93 ? 13.516 0.221 -8.836 1.00 79.44 93 VAL A N 1
ATOM 739 C CA . VAL A 1 93 ? 12.241 -0.509 -8.741 1.00 79.44 93 VAL A CA 1
ATOM 740 C C . VAL A 1 93 ? 12.009 -1.371 -9.984 1.00 79.44 93 VAL A C 1
ATOM 742 O O . VAL A 1 93 ? 11.650 -2.539 -9.863 1.00 79.44 93 VAL A O 1
ATOM 745 N N . LEU A 1 94 ? 12.237 -0.828 -11.184 1.00 83.19 94 LEU A N 1
ATOM 746 C CA . LEU A 1 94 ? 12.039 -1.569 -12.431 1.00 83.19 94 LEU A CA 1
ATOM 747 C C . LEU A 1 94 ? 12.980 -2.773 -12.569 1.00 83.19 94 LEU A C 1
ATOM 749 O O . LEU A 1 94 ? 12.555 -3.810 -13.084 1.00 83.19 94 LEU A O 1
ATOM 753 N N . ASP A 1 95 ? 14.233 -2.648 -12.127 1.00 82.12 95 ASP A N 1
ATOM 754 C CA . ASP A 1 95 ? 15.202 -3.744 -12.197 1.00 82.12 95 ASP A CA 1
ATOM 755 C C . ASP A 1 95 ? 14.895 -4.848 -11.176 1.00 82.12 95 ASP A C 1
ATOM 757 O O . ASP A 1 95 ? 14.888 -6.024 -11.536 1.00 82.12 95 ASP A O 1
ATOM 761 N N . GLU A 1 96 ? 14.537 -4.496 -9.937 1.00 74.50 96 GLU A N 1
ATOM 762 C CA . GLU A 1 96 ? 14.142 -5.483 -8.920 1.00 74.50 96 GLU A CA 1
ATOM 763 C C . GLU A 1 96 ? 12.874 -6.248 -9.345 1.00 74.50 96 GLU A C 1
ATOM 765 O O . GLU A 1 96 ? 12.862 -7.480 -9.337 1.00 74.50 96 GLU A O 1
ATOM 770 N N . VAL A 1 97 ? 11.855 -5.554 -9.869 1.00 71.56 97 VAL A N 1
ATOM 771 C CA . VAL A 1 97 ? 10.640 -6.197 -10.411 1.00 71.56 97 VAL A CA 1
ATOM 772 C C . VAL A 1 97 ? 10.970 -7.157 -11.549 1.00 71.56 97 VAL A C 1
ATOM 774 O O . VAL A 1 97 ? 10.393 -8.239 -11.643 1.00 71.56 97 VAL A O 1
ATOM 777 N N . LYS A 1 98 ? 11.892 -6.784 -12.439 1.00 75.00 98 LYS A N 1
ATOM 778 C CA . LYS A 1 98 ? 12.337 -7.660 -13.526 1.00 75.00 98 LYS A CA 1
ATOM 779 C C . LYS A 1 98 ? 13.056 -8.898 -12.981 1.00 75.00 98 LYS A C 1
ATOM 781 O O . LYS A 1 98 ? 12.789 -9.996 -13.464 1.00 75.00 98 LYS A O 1
ATOM 786 N N . ASN A 1 99 ? 13.945 -8.731 -12.004 1.00 69.25 99 ASN A N 1
ATOM 787 C CA . ASN A 1 99 ? 14.749 -9.816 -11.440 1.00 69.25 99 ASN A CA 1
ATOM 788 C C . ASN A 1 99 ? 13.907 -10.822 -10.635 1.00 69.25 99 ASN A C 1
ATOM 790 O O . ASN A 1 99 ? 14.287 -11.987 -10.536 1.00 69.25 99 ASN A O 1
ATOM 794 N N . MET A 1 100 ? 12.751 -10.408 -10.104 1.00 61.75 100 MET A N 1
ATOM 795 C CA . MET A 1 100 ? 11.867 -11.280 -9.320 1.00 61.75 100 MET A CA 1
ATOM 796 C C . MET A 1 100 ? 10.871 -12.104 -10.144 1.00 61.75 100 MET A C 1
ATOM 798 O O . MET A 1 100 ? 10.422 -13.138 -9.663 1.00 61.75 100 MET A O 1
ATOM 802 N N . LYS A 1 101 ? 10.550 -11.720 -11.387 1.00 55.16 101 LYS A N 1
ATOM 803 C CA . LYS A 1 101 ? 9.497 -12.365 -12.204 1.00 55.16 101 LYS A CA 1
ATOM 804 C C . LYS A 1 101 ? 9.702 -13.855 -12.540 1.00 55.16 101 LYS A C 1
ATOM 806 O O . LYS A 1 101 ? 8.796 -14.446 -13.118 1.00 55.16 101 LYS A O 1
ATOM 811 N N . SER A 1 102 ? 10.845 -14.471 -12.214 1.00 41.16 102 SER A N 1
ATOM 812 C CA . SER A 1 102 ? 11.050 -15.927 -12.349 1.00 41.16 102 SER A CA 1
ATOM 813 C C . SER A 1 102 ? 10.709 -16.733 -11.089 1.00 41.16 102 SER A C 1
ATOM 815 O O . SER A 1 102 ? 10.662 -17.959 -11.156 1.00 41.16 102 SER A O 1
ATOM 817 N N . LYS A 1 103 ? 10.463 -16.070 -9.953 1.00 30.95 103 LYS A N 1
ATOM 818 C CA . LYS A 1 103 ? 9.947 -16.686 -8.727 1.00 30.95 103 LYS A CA 1
ATOM 819 C C . LYS A 1 103 ? 8.464 -16.341 -8.635 1.00 30.95 103 LYS A C 1
ATOM 821 O O . LYS A 1 103 ? 8.094 -15.185 -8.813 1.00 30.95 103 LYS A O 1
ATOM 826 N N . VAL A 1 104 ? 7.627 -17.354 -8.442 1.00 37.28 104 VAL A N 1
ATOM 827 C CA . VAL A 1 104 ? 6.162 -17.249 -8.432 1.00 37.28 104 VAL A CA 1
ATOM 828 C C . VAL A 1 104 ? 5.715 -16.088 -7.522 1.00 37.28 104 VAL A C 1
ATOM 830 O O . VAL A 1 104 ? 5.998 -16.069 -6.331 1.00 37.28 104 VAL A O 1
ATOM 833 N N . VAL A 1 105 ? 5.124 -15.086 -8.182 1.00 38.75 105 VAL A N 1
ATOM 834 C CA . VAL A 1 105 ? 4.400 -13.878 -7.736 1.00 38.75 105 VAL A CA 1
ATOM 835 C C . VAL A 1 105 ? 4.768 -13.262 -6.370 1.00 38.75 105 VAL A C 1
ATOM 837 O O . VAL A 1 105 ? 4.271 -13.681 -5.328 1.00 38.75 105 VAL A O 1
ATOM 840 N N . PRO A 1 106 ? 5.484 -12.123 -6.393 1.00 45.16 106 PRO A N 1
ATOM 841 C CA . PRO A 1 106 ? 5.298 -11.047 -5.421 1.00 45.16 106 PRO A CA 1
ATOM 842 C C . PRO A 1 106 ? 4.603 -9.844 -6.078 1.00 45.16 106 PRO A C 1
ATOM 844 O O . PRO A 1 106 ? 5.039 -9.344 -7.122 1.00 45.16 106 PRO A O 1
ATOM 847 N N . ILE A 1 107 ? 3.523 -9.359 -5.461 1.00 50.25 107 ILE A N 1
ATOM 848 C CA . ILE A 1 107 ? 2.866 -8.103 -5.834 1.00 50.25 107 ILE A CA 1
ATOM 849 C C . ILE A 1 107 ? 3.848 -6.972 -5.506 1.00 50.25 107 ILE A C 1
ATOM 851 O O . ILE A 1 107 ? 4.472 -6.968 -4.451 1.00 50.25 107 ILE A O 1
ATOM 855 N N . LEU A 1 108 ? 4.005 -6.001 -6.410 1.00 43.31 108 LEU A N 1
ATOM 856 C CA . LEU A 1 108 ? 4.916 -4.853 -6.265 1.00 43.31 108 LEU A CA 1
ATOM 857 C C . LEU A 1 108 ? 4.835 -4.159 -4.885 1.00 43.31 108 LEU A C 1
ATOM 859 O O . LEU A 1 108 ? 5.823 -3.576 -4.452 1.00 43.31 108 LEU A O 1
ATOM 863 N N . GLY A 1 109 ? 3.675 -4.219 -4.218 1.00 51.34 109 GLY A N 1
ATOM 864 C CA . GLY A 1 109 ? 3.442 -3.665 -2.879 1.00 51.34 109 GLY A CA 1
ATOM 865 C C . GLY A 1 109 ? 4.125 -4.425 -1.735 1.00 51.34 109 GLY A C 1
ATOM 866 O O . GLY A 1 109 ? 4.519 -3.797 -0.759 1.00 51.34 109 GLY A O 1
ATOM 867 N N . ASP A 1 110 ? 4.350 -5.732 -1.879 1.00 56.53 110 ASP A N 1
ATOM 868 C CA . ASP A 1 110 ? 5.021 -6.560 -0.865 1.00 56.53 110 ASP A CA 1
ATOM 869 C C . ASP A 1 110 ? 6.535 -6.664 -1.102 1.00 56.53 110 ASP A C 1
ATOM 871 O O . ASP A 1 110 ? 7.274 -7.191 -0.270 1.00 56.53 110 ASP A O 1
ATOM 875 N N . MET A 1 111 ? 7.025 -6.149 -2.236 1.00 56.81 111 MET A N 1
ATOM 876 C CA . MET A 1 111 ? 8.444 -6.162 -2.575 1.00 56.81 111 MET A CA 1
ATOM 877 C C . MET A 1 111 ? 9.225 -5.195 -1.678 1.00 56.81 111 MET A C 1
ATOM 879 O O . MET A 1 111 ? 9.276 -3.990 -1.926 1.00 56.81 111 MET A O 1
ATOM 883 N N . GLN A 1 112 ? 9.904 -5.736 -0.668 1.00 59.66 112 GLN A N 1
ATOM 884 C CA . GLN A 1 112 ? 10.760 -4.948 0.212 1.00 59.66 112 GLN A CA 1
ATOM 885 C C . GLN A 1 112 ? 12.192 -4.884 -0.326 1.00 59.66 112 GLN A C 1
ATOM 887 O O . GLN A 1 112 ? 12.864 -5.901 -0.503 1.00 59.66 112 GLN A O 1
ATOM 892 N N . ILE A 1 113 ? 12.689 -3.669 -0.560 1.00 61.03 113 ILE A N 1
ATOM 893 C CA . ILE A 1 113 ? 14.094 -3.441 -0.900 1.00 61.03 113 ILE A CA 1
ATOM 894 C C . ILE A 1 113 ? 14.841 -3.107 0.387 1.00 61.03 113 ILE A C 1
ATOM 896 O O . ILE A 1 113 ? 14.762 -1.991 0.896 1.00 61.03 113 ILE A O 1
ATOM 900 N N . ALA A 1 114 ? 15.620 -4.057 0.901 1.00 64.31 114 ALA A N 1
ATOM 901 C CA . ALA A 1 114 ? 16.519 -3.772 2.011 1.00 64.31 114 ALA A CA 1
ATOM 902 C C . ALA A 1 114 ? 17.599 -2.774 1.555 1.00 64.31 114 ALA A C 1
ATOM 904 O O . ALA A 1 114 ? 18.512 -3.132 0.808 1.00 64.31 114 ALA A O 1
ATOM 905 N N . SER A 1 115 ? 17.524 -1.525 2.026 1.00 63.00 115 SER A N 1
ATOM 906 C CA . SER A 1 115 ? 18.439 -0.432 1.652 1.00 63.00 115 SER A CA 1
ATOM 907 C C . SER A 1 115 ? 19.918 -0.809 1.788 1.00 63.00 115 SER A C 1
ATOM 909 O O . SER A 1 115 ? 20.756 -0.404 0.981 1.00 63.00 115 SER A O 1
ATOM 911 N N . PHE A 1 116 ? 20.250 -1.642 2.779 1.00 65.69 116 PHE A N 1
ATOM 912 C CA . PHE A 1 116 ? 21.621 -2.085 3.013 1.00 65.69 116 PHE A CA 1
ATOM 913 C C . PHE A 1 116 ? 22.155 -3.058 1.943 1.00 65.69 116 PHE A C 1
ATOM 915 O O . PHE A 1 116 ? 23.368 -3.169 1.754 1.00 65.69 116 PHE A O 1
ATOM 922 N N . THR A 1 117 ? 21.283 -3.711 1.173 1.00 70.44 117 THR A N 1
ATOM 923 C CA . THR A 1 117 ? 21.679 -4.575 0.050 1.00 70.44 117 THR A CA 1
ATOM 924 C C . THR A 1 117 ? 22.460 -3.799 -1.009 1.00 70.44 117 THR A C 1
ATOM 926 O O . THR A 1 117 ? 23.436 -4.324 -1.545 1.00 70.44 117 THR A O 1
ATOM 929 N N . TYR A 1 118 ? 22.118 -2.530 -1.260 1.00 70.38 118 TYR A N 1
ATOM 930 C CA . TYR A 1 118 ? 22.892 -1.676 -2.169 1.00 70.38 118 TYR A CA 1
ATOM 931 C C . TYR A 1 118 ? 24.325 -1.469 -1.683 1.00 70.38 118 TYR A C 1
ATOM 933 O O . TYR A 1 118 ? 25.264 -1.504 -2.478 1.00 70.38 118 TYR A O 1
ATOM 941 N N . ILE A 1 119 ? 24.497 -1.296 -0.371 1.00 71.50 119 ILE A N 1
ATOM 942 C CA . ILE A 1 119 ? 25.812 -1.110 0.238 1.00 71.50 119 ILE A CA 1
ATOM 943 C C . ILE A 1 119 ? 26.601 -2.418 0.161 1.00 71.50 119 ILE A C 1
ATOM 945 O O . ILE A 1 119 ? 27.725 -2.391 -0.332 1.00 71.50 119 ILE A O 1
ATOM 949 N N . LYS A 1 120 ? 26.007 -3.565 0.528 1.00 71.88 120 LYS A N 1
ATOM 950 C CA . LYS A 1 120 ? 26.655 -4.891 0.430 1.00 71.88 120 LYS A CA 1
ATOM 951 C C . LYS A 1 120 ? 27.096 -5.241 -0.994 1.00 71.88 120 LYS A C 1
ATOM 953 O O . LYS A 1 120 ? 28.155 -5.831 -1.174 1.00 71.88 120 LYS A O 1
ATOM 958 N N . ARG A 1 121 ? 26.295 -4.880 -2.003 1.00 74.12 121 ARG A N 1
ATOM 959 C CA . ARG A 1 121 ? 26.604 -5.107 -3.428 1.00 74.12 121 ARG A CA 1
ATOM 960 C C . ARG A 1 121 ? 27.634 -4.117 -3.987 1.00 74.12 121 ARG A C 1
ATOM 962 O O . ARG A 1 121 ? 28.094 -4.289 -5.115 1.00 74.12 121 ARG A O 1
ATOM 969 N N . SER A 1 122 ? 27.994 -3.070 -3.242 1.00 77.00 122 SER A N 1
ATOM 970 C CA . SER A 1 122 ? 28.954 -2.076 -3.713 1.00 77.00 122 SER A CA 1
ATOM 971 C C . SER A 1 122 ? 30.373 -2.653 -3.778 1.00 77.00 122 SER A C 1
ATOM 973 O O . SER A 1 122 ? 30.811 -3.406 -2.911 1.00 77.00 122 SER A O 1
ATOM 975 N N . LYS A 1 123 ? 31.134 -2.253 -4.802 1.00 84.62 123 LYS A N 1
ATOM 976 C CA . LYS A 1 123 ? 32.492 -2.763 -5.075 1.00 84.62 123 LYS A CA 1
ATOM 977 C C . LYS A 1 123 ? 33.485 -2.551 -3.921 1.00 84.62 123 LYS A C 1
ATOM 979 O O . LYS A 1 123 ? 34.500 -3.235 -3.849 1.00 84.62 123 LYS A O 1
ATOM 984 N N . HIS A 1 124 ? 33.221 -1.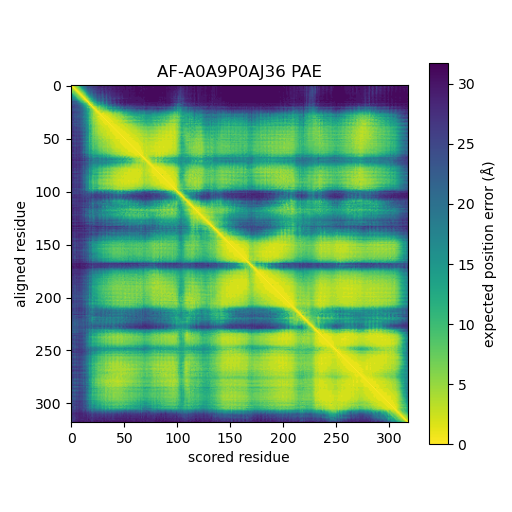571 -3.063 1.00 84.62 124 HIS A N 1
ATOM 985 C CA . HIS A 1 124 ? 34.120 -1.140 -1.993 1.00 84.62 124 HIS A CA 1
ATOM 986 C C . HIS A 1 124 ? 33.593 -1.489 -0.600 1.00 84.62 124 HIS A C 1
ATOM 988 O O . HIS A 1 124 ? 34.111 -0.970 0.389 1.00 84.62 124 HIS A O 1
ATOM 994 N N . PHE A 1 125 ? 32.561 -2.330 -0.514 1.00 80.81 125 PHE A N 1
ATOM 995 C CA . PHE A 1 125 ? 32.047 -2.763 0.770 1.00 80.81 125 PHE A CA 1
ATOM 996 C C . PHE A 1 125 ? 33.069 -3.637 1.496 1.00 80.81 125 PHE A C 1
ATOM 998 O O . PHE A 1 125 ? 33.540 -4.642 0.969 1.00 80.81 125 PHE A O 1
ATOM 1005 N N . ASP A 1 126 ? 33.392 -3.232 2.719 1.00 78.56 126 ASP A N 1
ATOM 1006 C CA . ASP A 1 126 ? 34.273 -3.956 3.623 1.00 78.56 126 ASP A CA 1
ATOM 1007 C C . ASP A 1 126 ? 33.485 -4.283 4.901 1.00 78.56 126 ASP A C 1
ATOM 1009 O O . ASP A 1 126 ? 33.204 -3.367 5.688 1.00 78.56 126 ASP A O 1
ATOM 1013 N N . PRO A 1 127 ? 33.117 -5.559 5.121 1.00 74.81 127 PRO A N 1
ATOM 1014 C CA . PRO A 1 127 ? 32.384 -5.981 6.311 1.00 74.81 127 PRO A CA 1
ATOM 1015 C C . PRO A 1 127 ? 33.084 -5.595 7.621 1.00 74.81 127 PRO A C 1
ATOM 1017 O O . PRO A 1 127 ? 32.413 -5.289 8.606 1.00 74.81 127 PRO A O 1
ATOM 1020 N N . GLY A 1 128 ? 34.422 -5.541 7.632 1.00 77.62 128 GLY A N 1
ATOM 1021 C CA . GLY A 1 128 ? 35.209 -5.233 8.828 1.00 77.62 128 GLY A CA 1
ATOM 1022 C C . GLY A 1 128 ? 35.063 -3.790 9.319 1.00 77.62 128 GLY A C 1
ATOM 1023 O O . GLY A 1 128 ? 35.306 -3.512 10.491 1.00 77.62 128 GLY A O 1
ATOM 1024 N N . LYS A 1 129 ? 34.630 -2.865 8.453 1.00 77.19 129 LYS A N 1
ATOM 1025 C CA . LYS A 1 129 ? 34.433 -1.444 8.798 1.00 77.19 129 LYS A CA 1
ATOM 1026 C C . LYS A 1 129 ? 33.014 -1.120 9.258 1.00 77.19 129 LYS A C 1
ATOM 1028 O O . LYS A 1 129 ? 32.785 -0.033 9.780 1.00 77.19 129 LYS A O 1
ATOM 1033 N N . TRP A 1 130 ? 32.075 -2.046 9.073 1.00 68.69 130 TRP A N 1
ATOM 1034 C CA . TRP A 1 130 ? 30.650 -1.822 9.316 1.00 68.69 130 TRP A CA 1
ATOM 1035 C C . TRP A 1 130 ? 30.030 -2.972 10.125 1.00 68.69 130 TRP A C 1
ATOM 1037 O O . TRP A 1 130 ? 29.112 -3.637 9.642 1.00 68.69 130 TRP A O 1
ATOM 1047 N N . PRO A 1 131 ? 30.486 -3.213 11.369 1.00 66.31 131 PRO A N 1
ATOM 1048 C CA . PRO A 1 131 ? 30.071 -4.373 12.165 1.00 66.31 131 PRO A CA 1
ATOM 1049 C C . PRO A 1 131 ? 28.564 -4.392 12.472 1.00 66.31 131 PRO A C 1
ATOM 1051 O O . PRO A 1 131 ? 27.949 -5.454 12.481 1.00 66.31 131 PRO A O 1
ATOM 1054 N N . LEU A 1 132 ? 27.938 -3.220 12.635 1.00 64.12 132 LEU A N 1
ATOM 1055 C CA . LEU A 1 132 ? 26.495 -3.094 12.892 1.00 64.12 132 LEU A CA 1
ATOM 1056 C C . LEU A 1 132 ? 25.624 -3.463 11.684 1.00 64.12 132 LEU A C 1
ATOM 1058 O O . LEU A 1 132 ? 24.439 -3.728 11.829 1.00 64.12 132 LEU A O 1
ATOM 1062 N N . SER A 1 133 ? 26.202 -3.506 10.488 1.00 59.38 133 SER A N 1
ATOM 1063 C CA . SER A 1 133 ? 25.455 -3.714 9.249 1.00 59.38 133 SER A CA 1
ATOM 1064 C C . SER A 1 133 ? 25.165 -5.180 8.906 1.00 59.38 133 SER A C 1
ATOM 1066 O O . SER A 1 133 ? 24.393 -5.494 7.999 1.00 59.38 133 SER A O 1
ATOM 1068 N N . SER A 1 134 ? 25.817 -6.082 9.638 1.00 58.16 134 SER A N 1
ATOM 1069 C CA . SER A 1 134 ? 25.583 -7.528 9.597 1.00 58.16 134 SER A CA 1
ATOM 1070 C C . SER A 1 134 ? 25.044 -8.042 10.934 1.00 58.16 134 SER A C 1
ATOM 1072 O O . SER A 1 134 ? 25.049 -9.244 11.174 1.00 58.16 134 SER A O 1
ATOM 1074 N N . SER A 1 135 ? 24.621 -7.132 11.818 1.00 63.84 135 SER A N 1
ATOM 1075 C CA . SER A 1 135 ? 24.037 -7.484 13.105 1.00 63.84 135 SER A CA 1
ATOM 1076 C C . SER A 1 135 ? 22.646 -8.087 12.908 1.00 63.84 135 SER A C 1
ATOM 1078 O O . SER A 1 135 ? 21.858 -7.588 12.110 1.00 63.84 135 SER A O 1
ATOM 1080 N N . THR A 1 136 ? 22.352 -9.149 13.655 1.00 60.06 136 THR A N 1
ATOM 1081 C CA . THR A 1 136 ? 21.015 -9.751 13.776 1.00 60.06 136 THR A CA 1
ATOM 1082 C C . THR A 1 136 ? 20.146 -9.043 14.819 1.00 60.06 136 THR A C 1
ATOM 1084 O O . THR A 1 136 ? 19.025 -9.474 15.075 1.00 60.06 136 THR A O 1
ATOM 1087 N N . THR A 1 137 ? 20.649 -7.977 15.453 1.00 64.00 137 THR A N 1
ATOM 1088 C CA . THR A 1 137 ? 19.886 -7.199 16.430 1.00 64.00 137 THR A CA 1
ATOM 1089 C C . THR A 1 137 ? 18.727 -6.497 15.728 1.00 64.00 137 THR A C 1
ATOM 1091 O O . THR A 1 137 ? 18.934 -5.760 14.763 1.00 64.00 137 THR A O 1
ATOM 1094 N N . ILE A 1 138 ? 17.510 -6.719 16.228 1.00 63.31 138 ILE A N 1
ATOM 1095 C CA . ILE A 1 138 ? 16.294 -6.072 15.728 1.00 63.31 138 ILE A CA 1
ATOM 1096 C C . ILE A 1 138 ? 16.475 -4.554 15.852 1.00 63.31 138 ILE A C 1
ATOM 1098 O O . ILE A 1 138 ? 16.872 -4.048 16.904 1.00 63.31 138 ILE A O 1
ATOM 1102 N N . SER A 1 139 ? 16.239 -3.828 14.756 1.00 66.31 139 SER A N 1
ATOM 1103 C CA . SER A 1 139 ? 16.291 -2.366 14.776 1.00 66.31 139 SER A CA 1
ATOM 1104 C C . SER A 1 139 ? 15.232 -1.835 15.736 1.00 66.31 139 SER A C 1
ATOM 1106 O O . SER A 1 139 ? 14.084 -2.265 15.671 1.00 66.31 139 SER A O 1
ATOM 1108 N N . LEU A 1 140 ? 15.587 -0.847 16.561 1.00 64.12 140 LEU A N 1
ATOM 1109 C CA . LEU A 1 140 ? 14.627 -0.130 17.411 1.00 64.12 140 LEU A CA 1
ATOM 1110 C C . LEU A 1 140 ? 13.486 0.498 16.592 1.00 64.12 140 LEU A C 1
ATOM 1112 O O . LEU A 1 140 ? 12.387 0.647 17.101 1.00 64.12 140 LEU A O 1
ATOM 1116 N N . GLN A 1 141 ? 13.733 0.818 15.317 1.00 62.88 141 GLN A N 1
ATOM 1117 C CA . GLN A 1 141 ? 12.711 1.336 14.397 1.00 62.88 141 GLN A CA 1
ATOM 1118 C C . GLN A 1 141 ? 11.654 0.284 14.029 1.00 62.88 141 GLN A C 1
ATOM 1120 O O . GLN A 1 141 ? 10.538 0.632 13.670 1.00 62.88 141 GLN A O 1
ATOM 1125 N N . ALA A 1 142 ? 11.998 -1.002 14.128 1.00 63.25 142 ALA A N 1
ATOM 1126 C CA . ALA A 1 142 ? 11.071 -2.108 13.923 1.00 63.25 142 ALA A CA 1
ATOM 1127 C C . ALA A 1 142 ? 10.402 -2.556 15.236 1.00 63.25 142 ALA A C 1
ATOM 1129 O O . ALA A 1 142 ? 9.683 -3.549 15.238 1.00 63.25 142 ALA A O 1
ATOM 1130 N N . ASP A 1 143 ? 10.626 -1.855 16.354 1.00 76.06 143 ASP A N 1
ATOM 1131 C CA . ASP A 1 143 ? 9.959 -2.136 17.624 1.00 76.06 143 ASP A CA 1
ATOM 1132 C C . ASP A 1 143 ? 8.850 -1.112 17.894 1.00 76.06 143 ASP A C 1
ATOM 1134 O O . ASP A 1 143 ? 9.066 -0.019 18.423 1.00 76.06 143 ASP A O 1
ATOM 1138 N N . LEU A 1 144 ? 7.617 -1.495 17.559 1.00 79.50 144 LEU A N 1
ATOM 1139 C CA . LEU A 1 144 ? 6.440 -0.658 17.781 1.00 79.50 144 LEU A CA 1
ATOM 1140 C C . LEU A 1 144 ? 6.184 -0.377 19.270 1.00 79.50 144 LEU A C 1
ATOM 1142 O O . LEU A 1 144 ? 5.581 0.645 19.597 1.00 79.50 144 LEU A O 1
ATOM 1146 N N . MET A 1 145 ? 6.635 -1.242 20.185 1.00 81.25 145 MET A N 1
ATOM 1147 C CA . MET A 1 145 ? 6.368 -1.073 21.618 1.00 81.25 145 MET A CA 1
ATOM 1148 C C . MET A 1 145 ? 7.064 0.160 22.186 1.00 81.25 145 MET A C 1
ATOM 1150 O O . MET A 1 145 ? 6.495 0.836 23.044 1.00 81.25 145 MET A O 1
ATOM 1154 N N . VAL A 1 146 ? 8.240 0.505 21.656 1.00 82.75 146 VAL A N 1
ATOM 1155 C CA . VAL A 1 146 ? 8.970 1.723 22.037 1.00 82.75 146 VAL A CA 1
ATOM 1156 C C . VAL A 1 146 ? 8.188 2.980 21.642 1.00 82.75 146 VAL A C 1
ATOM 1158 O O . VAL A 1 146 ? 8.207 3.976 22.363 1.00 82.75 146 VAL A O 1
ATOM 1161 N N . HIS A 1 147 ? 7.455 2.928 20.528 1.00 82.81 147 HIS A N 1
ATOM 1162 C CA . HIS A 1 147 ? 6.702 4.063 19.995 1.00 82.81 147 HIS A CA 1
ATOM 1163 C C . HIS A 1 147 ? 5.272 4.167 20.548 1.00 82.81 147 HIS A C 1
ATOM 1165 O O . HIS A 1 147 ? 4.702 5.257 20.571 1.00 82.81 147 HIS A O 1
ATOM 1171 N N . LEU A 1 148 ? 4.689 3.066 21.034 1.00 86.69 148 LEU A N 1
ATOM 1172 C CA . LEU A 1 148 ? 3.266 2.986 21.377 1.00 86.69 148 LEU A CA 1
ATOM 1173 C C . LEU A 1 148 ? 2.823 3.989 22.454 1.00 86.69 148 LEU A C 1
ATOM 1175 O O . LEU A 1 148 ? 1.735 4.556 22.352 1.00 86.69 148 LEU A O 1
ATOM 1179 N N . LEU A 1 149 ? 3.644 4.208 23.487 1.00 89.00 149 LEU A N 1
ATOM 1180 C CA . LEU A 1 149 ? 3.322 5.169 24.549 1.00 89.00 149 LEU A CA 1
ATOM 1181 C C . LEU A 1 149 ? 3.246 6.595 23.998 1.00 89.00 149 LEU A C 1
ATOM 1183 O O . LEU A 1 149 ? 2.258 7.287 24.232 1.00 89.00 149 LEU A O 1
ATOM 1187 N N . GLN A 1 150 ? 4.240 6.983 23.199 1.00 90.44 150 GLN A N 1
ATOM 1188 C CA . GLN A 1 150 ? 4.294 8.300 22.574 1.00 90.44 150 GLN A CA 1
ATOM 1189 C C . GLN A 1 150 ? 3.107 8.514 21.624 1.00 90.44 150 GLN A C 1
ATOM 1191 O O . GLN A 1 150 ? 2.424 9.530 21.712 1.00 90.44 150 GLN A O 1
ATOM 1196 N N . ILE A 1 151 ? 2.786 7.513 20.794 1.00 92.44 151 ILE A N 1
ATOM 1197 C CA . ILE A 1 151 ? 1.635 7.551 19.876 1.00 92.44 151 ILE A CA 1
ATOM 1198 C C . ILE A 1 151 ? 0.330 7.816 20.637 1.00 92.44 151 ILE A C 1
ATOM 1200 O O . ILE A 1 151 ? -0.480 8.639 20.213 1.00 92.44 151 ILE A O 1
ATOM 1204 N N . ARG A 1 152 ? 0.118 7.143 21.775 1.00 92.81 152 ARG A N 1
ATOM 1205 C CA . ARG A 1 152 ? -1.092 7.325 22.593 1.00 92.81 152 ARG A CA 1
ATOM 1206 C C . ARG A 1 152 ? -1.176 8.723 23.198 1.00 92.81 152 ARG A C 1
ATOM 1208 O O . ARG A 1 152 ? -2.251 9.322 23.179 1.00 92.81 152 ARG A O 1
ATOM 1215 N N . GLU A 1 153 ? -0.071 9.242 23.725 1.00 94.56 153 GLU A N 1
ATOM 1216 C CA . GLU A 1 153 ? -0.026 10.596 24.288 1.00 94.56 153 GLU A CA 1
ATOM 1217 C C . GLU A 1 153 ? -0.300 11.661 23.220 1.00 94.56 153 GLU A C 1
ATOM 1219 O O . GLU A 1 153 ? -1.133 12.551 23.430 1.00 94.56 153 GLU A O 1
ATOM 1224 N N . ASP A 1 154 ? 0.332 11.533 22.054 1.00 94.94 154 ASP A N 1
ATOM 1225 C CA . ASP A 1 154 ? 0.152 12.461 20.938 1.00 94.94 154 ASP A CA 1
ATOM 1226 C C . ASP A 1 154 ? -1.268 12.398 20.370 1.00 94.94 154 ASP A C 1
ATOM 1228 O O . ASP A 1 154 ? -1.867 13.444 20.108 1.00 94.94 154 ASP A O 1
ATOM 1232 N N . TYR A 1 155 ? -1.848 11.198 20.264 1.00 95.12 155 TYR A N 1
ATOM 1233 C CA . TYR A 1 155 ? -3.243 11.007 19.871 1.00 95.12 155 TYR A CA 1
ATOM 1234 C C . TYR A 1 155 ? -4.202 11.745 20.808 1.00 95.12 155 TYR A C 1
ATOM 1236 O O . TYR A 1 155 ? -5.019 12.545 20.348 1.00 95.12 155 TYR A O 1
ATOM 1244 N N . ILE A 1 156 ? -4.085 11.523 22.122 1.00 95.44 156 ILE A N 1
ATOM 1245 C CA . ILE A 1 156 ? -4.968 12.155 23.113 1.00 95.44 156 ILE A CA 1
ATOM 1246 C C . ILE A 1 156 ? -4.845 13.677 23.032 1.00 95.44 156 ILE A C 1
ATOM 1248 O O . ILE A 1 156 ? -5.855 14.382 22.983 1.00 95.44 156 ILE A O 1
ATOM 1252 N N . LYS A 1 157 ? -3.611 14.188 22.985 1.00 95.31 157 LYS A N 1
ATOM 1253 C CA . LYS A 1 157 ? -3.341 15.625 22.922 1.00 95.31 157 LYS A CA 1
ATOM 1254 C C . LYS A 1 157 ? -3.913 16.258 21.654 1.00 95.31 157 LYS A C 1
ATOM 1256 O O . LYS A 1 157 ? -4.553 17.307 21.738 1.00 95.31 157 LYS A O 1
ATOM 1261 N N . TYR A 1 158 ? -3.708 15.624 20.500 1.00 96.12 158 TYR A N 1
ATOM 1262 C CA . TYR A 1 158 ? -4.183 16.128 19.215 1.00 96.12 158 TYR A CA 1
ATOM 1263 C C . TYR A 1 158 ? -5.710 16.101 19.112 1.00 96.12 158 TYR A C 1
ATOM 1265 O O . TYR A 1 158 ? -6.320 17.111 18.766 1.00 96.12 158 TYR A O 1
ATOM 1273 N N . ILE A 1 159 ? -6.343 14.975 19.458 1.00 95.06 159 ILE A N 1
ATOM 1274 C CA . ILE A 1 159 ? -7.803 14.830 19.397 1.00 95.06 159 ILE A CA 1
ATOM 1275 C C . ILE A 1 159 ? -8.496 15.789 20.360 1.00 95.06 159 ILE A C 1
ATOM 1277 O O . ILE A 1 159 ? -9.514 16.377 19.999 1.00 95.06 159 ILE A O 1
ATOM 1281 N N . PHE A 1 160 ? -7.940 16.001 21.555 1.00 93.50 160 PHE A N 1
ATOM 1282 C CA . PHE A 1 160 ? -8.466 16.987 22.495 1.00 93.50 160 PHE A CA 1
ATOM 1283 C C . PHE A 1 160 ? -8.464 18.402 21.896 1.00 93.50 160 PHE A C 1
ATOM 1285 O O . PHE A 1 160 ? -9.483 19.094 21.926 1.00 93.50 160 PHE A O 1
ATOM 1292 N N . GLU A 1 161 ? -7.342 18.820 21.305 1.00 91.75 161 GLU A N 1
ATOM 1293 C CA . GLU A 1 161 ? -7.211 20.130 20.660 1.00 91.75 161 GLU A CA 1
ATOM 1294 C C . GLU A 1 161 ? -8.157 20.270 19.453 1.00 91.75 161 GLU A C 1
ATOM 1296 O O . GLU A 1 161 ? -8.854 21.280 19.314 1.00 91.75 161 GLU A O 1
ATOM 1301 N N . LEU A 1 162 ? -8.254 19.229 18.621 1.00 92.25 162 LEU A N 1
ATOM 1302 C CA . LEU A 1 162 ? -9.149 19.184 17.467 1.00 92.25 162 LEU A CA 1
ATOM 1303 C C . LEU A 1 162 ? -10.627 19.250 17.878 1.00 92.25 162 LEU A C 1
ATOM 1305 O O . LEU A 1 162 ? -11.406 19.984 17.269 1.00 92.25 162 LEU A O 1
ATOM 1309 N N . ALA A 1 163 ? -11.019 18.531 18.930 1.00 90.81 163 ALA A N 1
ATOM 1310 C CA . ALA A 1 163 ? -12.382 18.554 19.449 1.00 90.81 163 ALA A CA 1
ATOM 1311 C C . ALA A 1 163 ? -12.764 19.947 19.970 1.00 90.81 163 ALA A C 1
ATOM 1313 O O . ALA A 1 163 ? -13.875 20.418 19.718 1.00 90.81 163 ALA A O 1
ATOM 1314 N N . ILE A 1 164 ? -11.846 20.641 20.654 1.00 87.56 164 ILE A N 1
ATOM 1315 C CA . ILE A 1 164 ? -12.057 22.038 21.054 1.00 87.56 164 ILE A CA 1
ATOM 1316 C C . ILE A 1 164 ? -12.259 22.907 19.814 1.00 87.56 164 ILE A C 1
ATOM 1318 O O . ILE A 1 164 ? -13.224 23.672 19.763 1.00 87.56 164 ILE A O 1
ATOM 1322 N N . TYR A 1 165 ? -11.396 22.777 18.805 1.00 85.19 165 TYR A N 1
ATOM 1323 C CA . TYR A 1 165 ? -11.496 23.557 17.574 1.00 85.19 165 TYR A CA 1
ATOM 1324 C C . TYR A 1 165 ? -12.854 23.371 16.876 1.00 85.19 165 TYR A C 1
ATOM 1326 O O . TYR A 1 165 ? -13.523 24.359 16.566 1.00 85.19 165 TYR A O 1
ATOM 1334 N N . ILE A 1 166 ? -13.301 22.123 16.692 1.00 86.00 166 ILE A N 1
ATOM 1335 C CA . ILE A 1 166 ? -14.587 21.796 16.052 1.00 86.00 166 ILE A CA 1
ATOM 1336 C C . ILE A 1 166 ? -15.759 22.424 16.817 1.00 86.00 166 ILE A C 1
ATOM 1338 O O . ILE A 1 166 ? -16.652 23.015 16.212 1.00 86.00 166 ILE A O 1
ATOM 1342 N N . ASN A 1 167 ? -15.740 22.344 18.148 1.00 81.94 167 ASN A N 1
ATOM 1343 C CA . ASN A 1 167 ? -16.848 22.809 18.981 1.00 81.94 167 ASN A CA 1
ATOM 1344 C C . ASN A 1 167 ? -16.887 24.333 19.174 1.00 81.94 167 ASN A C 1
ATOM 1346 O O . ASN A 1 167 ? -17.936 24.880 19.505 1.00 81.94 167 ASN A O 1
ATOM 1350 N N . THR A 1 168 ? -15.767 25.036 18.984 1.00 74.88 168 THR A N 1
ATOM 1351 C CA . THR A 1 168 ? -15.661 26.481 19.262 1.00 74.88 168 THR A CA 1
ATOM 1352 C C . THR A 1 168 ? -15.690 27.366 18.014 1.00 74.88 168 THR A C 1
ATOM 1354 O O . THR A 1 168 ? -15.948 28.566 18.132 1.00 74.88 168 THR A O 1
ATOM 1357 N N . THR A 1 169 ? -15.472 26.814 16.813 1.00 63.97 169 THR A N 1
ATOM 1358 C CA . THR A 1 169 ? -15.089 27.618 15.634 1.00 63.97 169 THR A CA 1
ATOM 1359 C C . THR A 1 169 ? -16.093 27.582 14.471 1.00 63.97 169 THR A C 1
ATOM 1361 O O . THR A 1 169 ? -15.709 27.385 13.316 1.00 63.97 169 THR A O 1
ATOM 1364 N N . PHE A 1 170 ? -17.374 27.868 14.733 1.00 60.00 170 PHE A N 1
ATOM 1365 C CA . PHE A 1 170 ? -18.327 28.294 13.691 1.00 60.00 170 PHE A CA 1
ATOM 1366 C C . PHE A 1 170 ? -18.338 29.829 13.588 1.00 60.00 170 PHE A C 1
ATOM 1368 O O . PHE A 1 170 ? -19.115 30.507 14.256 1.00 60.00 170 PHE A O 1
ATOM 1375 N N . LYS A 1 171 ? -17.447 30.397 12.766 1.00 65.06 171 LYS A N 1
ATOM 1376 C CA . LYS A 1 171 ? -17.448 31.830 12.413 1.00 65.06 171 LYS A CA 1
ATOM 1377 C C . LYS A 1 171 ? -17.313 31.992 10.901 1.00 65.06 171 LYS A C 1
ATOM 1379 O O . LYS A 1 171 ? -16.424 31.388 10.309 1.00 65.06 171 LYS A O 1
ATOM 1384 N N . GLU A 1 172 ? -18.163 32.828 10.302 1.00 63.44 172 GLU A N 1
ATOM 1385 C CA . GLU A 1 172 ? -18.191 33.092 8.851 1.00 63.44 172 GLU A CA 1
ATOM 1386 C C . GLU A 1 172 ? -16.997 33.926 8.353 1.00 63.44 172 GLU A C 1
ATOM 1388 O O . GLU A 1 172 ? -16.602 33.807 7.197 1.00 63.44 172 GLU A O 1
ATOM 1393 N N . MET A 1 173 ? -16.376 34.737 9.218 1.00 67.62 173 MET A N 1
ATOM 1394 C CA . MET A 1 173 ? -15.160 35.496 8.906 1.00 67.62 173 MET A CA 1
ATOM 1395 C C . MET A 1 173 ? -14.084 35.213 9.955 1.00 67.62 173 MET A C 1
ATOM 1397 O O . MET A 1 173 ? -14.293 35.452 11.146 1.00 67.62 173 MET A O 1
ATOM 1401 N N . ARG A 1 174 ? -12.933 34.706 9.503 1.00 76.38 174 ARG A N 1
ATOM 1402 C CA . ARG A 1 174 ? -11.761 34.391 10.332 1.00 76.38 174 ARG A CA 1
ATOM 1403 C C . ARG A 1 174 ? -10.634 35.373 10.055 1.00 76.38 174 ARG A C 1
ATOM 1405 O O . ARG A 1 174 ? -10.453 35.819 8.924 1.00 76.38 174 ARG A O 1
ATOM 1412 N N . THR A 1 175 ? -9.870 35.689 11.089 1.00 86.12 175 THR A N 1
ATOM 1413 C CA . THR A 1 175 ? -8.638 36.471 10.961 1.00 86.12 175 THR A CA 1
ATOM 1414 C C . THR A 1 175 ? -7.514 35.629 10.353 1.00 86.12 175 THR A C 1
ATOM 1416 O O . THR A 1 175 ? -7.502 34.404 10.482 1.00 86.12 175 THR A O 1
ATOM 1419 N N . ASP A 1 176 ? -6.515 36.274 9.742 1.00 88.94 176 ASP A N 1
ATOM 1420 C CA . ASP A 1 176 ? -5.339 35.577 9.190 1.00 88.94 176 ASP A CA 1
ATOM 1421 C C . ASP A 1 176 ? -4.596 34.745 10.245 1.00 88.94 176 ASP A C 1
ATOM 1423 O O . ASP A 1 176 ? -4.047 33.687 9.938 1.00 88.94 176 ASP A O 1
ATOM 1427 N N . LYS A 1 177 ? -4.620 35.189 11.508 1.00 88.94 177 LYS A N 1
ATOM 1428 C CA . LYS A 1 177 ? -4.038 34.452 12.633 1.00 88.94 177 LYS A CA 1
ATOM 1429 C C . LYS A 1 177 ? -4.804 33.155 12.917 1.00 88.94 177 LYS A C 1
ATOM 1431 O O . LYS A 1 177 ? -4.179 32.103 12.987 1.00 88.94 177 LYS A O 1
ATOM 1436 N N . GLU A 1 178 ? -6.131 33.217 13.016 1.00 85.81 178 GLU A N 1
ATOM 1437 C CA . GLU A 1 178 ? -6.981 32.029 13.220 1.00 85.81 178 GLU A CA 1
ATOM 1438 C C . GLU A 1 178 ? -6.880 31.054 12.029 1.00 85.81 178 GLU A C 1
ATOM 1440 O O . GLU A 1 178 ? -6.874 29.834 12.209 1.00 85.81 178 GLU A O 1
ATOM 1445 N N . ASN A 1 179 ? -6.752 31.576 10.802 1.00 87.12 179 ASN A N 1
ATOM 1446 C CA . ASN A 1 179 ? -6.531 30.759 9.606 1.00 87.12 179 ASN A CA 1
ATOM 1447 C C . ASN A 1 179 ? -5.175 30.045 9.644 1.00 87.12 179 ASN A C 1
ATOM 1449 O O . ASN A 1 179 ? -5.101 28.862 9.313 1.00 87.12 179 ASN A O 1
ATOM 1453 N N . LYS A 1 180 ? -4.113 30.733 10.082 1.00 90.88 180 LYS A N 1
ATOM 1454 C CA . LYS A 1 180 ? -2.795 30.120 10.264 1.00 90.88 180 LYS A CA 1
ATOM 1455 C C . LYS A 1 180 ? -2.819 29.033 11.339 1.00 90.88 180 LYS A C 1
ATOM 1457 O O . LYS A 1 180 ? -2.340 27.938 11.084 1.00 90.88 180 LYS A O 1
ATOM 1462 N N . GLU A 1 181 ? -3.426 29.300 12.493 1.00 89.62 181 GLU A N 1
ATOM 1463 C CA . GLU A 1 181 ? -3.560 28.311 13.574 1.00 89.62 181 GLU A CA 1
ATOM 1464 C C . GLU A 1 181 ? -4.342 27.069 13.112 1.00 89.62 181 GLU A C 1
ATOM 1466 O O . GLU A 1 181 ? -3.958 25.940 13.414 1.00 89.62 181 GLU A O 1
ATOM 1471 N N . THR A 1 182 ? -5.385 27.263 12.297 1.00 88.81 182 THR A N 1
ATOM 1472 C CA . THR A 1 182 ? -6.128 26.163 11.660 1.00 88.81 182 THR A CA 1
ATOM 1473 C C . THR A 1 182 ? -5.241 25.358 10.705 1.00 88.81 182 THR A C 1
ATOM 1475 O O . THR A 1 182 ? -5.262 24.128 10.730 1.00 88.81 182 THR A O 1
ATOM 1478 N N . ALA A 1 183 ? -4.462 26.035 9.858 1.00 91.31 183 ALA A N 1
ATOM 1479 C CA . ALA A 1 183 ? -3.559 25.380 8.915 1.00 91.31 183 ALA A CA 1
ATOM 1480 C C . ALA A 1 183 ? -2.455 24.591 9.638 1.00 91.31 183 ALA A C 1
ATOM 1482 O O . ALA A 1 183 ? -2.169 23.459 9.256 1.00 91.31 183 ALA A O 1
ATOM 1483 N N . ASP A 1 184 ? -1.891 25.147 10.712 1.00 93.81 184 ASP A N 1
ATOM 1484 C CA . ASP A 1 184 ? -0.876 24.489 11.538 1.00 93.81 184 ASP A CA 1
ATOM 1485 C C . ASP A 1 184 ? -1.460 23.260 12.268 1.00 93.81 184 ASP A C 1
ATOM 1487 O O . ASP A 1 184 ? -0.801 22.223 12.366 1.00 93.81 184 ASP A O 1
ATOM 1491 N N . LEU A 1 185 ? -2.712 23.328 12.743 1.00 93.06 185 LEU A N 1
ATOM 1492 C CA . LEU A 1 185 ? -3.418 22.178 13.327 1.00 93.06 185 LEU A CA 1
ATOM 1493 C C . LEU A 1 185 ? -3.689 21.076 12.287 1.00 93.06 185 LEU A C 1
ATOM 1495 O O . LEU A 1 185 ? -3.498 19.893 12.577 1.00 93.06 185 LEU A O 1
ATOM 1499 N N . ALA A 1 186 ? -4.098 21.448 11.072 1.00 93.19 186 ALA A N 1
ATOM 1500 C CA . ALA A 1 186 ? -4.311 20.500 9.981 1.00 93.19 186 ALA A CA 1
ATOM 1501 C C . ALA A 1 186 ? -2.996 19.834 9.544 1.00 93.19 186 ALA A C 1
ATOM 1503 O O . ALA A 1 186 ? -2.941 18.613 9.396 1.00 93.19 186 ALA A O 1
ATOM 1504 N N . LEU A 1 187 ? -1.918 20.613 9.401 1.00 95.69 187 LEU A N 1
ATOM 1505 C CA . LEU A 1 187 ? -0.596 20.100 9.046 1.00 95.69 187 LEU A CA 1
ATOM 1506 C C . LEU A 1 187 ? -0.068 19.122 10.101 1.00 95.69 187 LEU A C 1
ATOM 1508 O O . LEU A 1 187 ? 0.391 18.043 9.734 1.00 95.69 187 LEU A O 1
ATOM 1512 N N . ARG A 1 188 ? -0.191 19.453 11.396 1.00 95.62 188 ARG A N 1
ATOM 1513 C CA . ARG A 1 188 ? 0.183 18.536 12.486 1.00 95.62 188 ARG A CA 1
ATOM 1514 C C . ARG A 1 188 ? -0.597 17.225 12.432 1.00 95.62 188 ARG A C 1
ATOM 1516 O O . ARG A 1 188 ? -0.006 16.171 12.626 1.00 95.62 188 ARG A O 1
ATOM 1523 N N . GLY A 1 189 ? -1.894 17.274 12.126 1.00 95.62 189 GLY A N 1
ATOM 1524 C CA . GLY A 1 189 ? -2.707 16.066 11.960 1.00 95.62 189 GLY A CA 1
ATOM 1525 C C . GLY A 1 189 ? -2.196 15.164 10.842 1.00 95.62 189 GLY A C 1
ATOM 1526 O O . GLY A 1 189 ? -2.025 13.966 11.042 1.00 95.62 189 GLY A O 1
ATOM 1527 N N . LEU A 1 190 ? -1.889 15.747 9.679 1.00 96.38 190 LEU A N 1
ATOM 1528 C CA . LEU A 1 190 ? -1.327 15.006 8.547 1.00 96.38 190 LEU A CA 1
ATOM 1529 C C . LEU A 1 190 ? 0.053 14.416 8.866 1.00 96.38 190 LEU A C 1
ATOM 1531 O O . LEU A 1 190 ? 0.345 13.298 8.447 1.00 96.38 190 LEU A O 1
ATOM 1535 N N . GLN A 1 191 ? 0.890 15.141 9.612 1.00 95.00 191 GLN A N 1
ATOM 1536 C CA . GLN A 1 191 ? 2.197 14.653 10.058 1.00 95.00 191 GLN A CA 1
ATOM 1537 C C . GLN A 1 191 ? 2.055 13.460 11.008 1.00 95.00 191 GLN A C 1
ATOM 1539 O O . GLN A 1 191 ? 2.653 12.424 10.741 1.00 95.00 191 GLN A O 1
ATOM 1544 N N . LEU A 1 192 ? 1.199 13.557 12.032 1.00 94.88 192 LEU A N 1
ATOM 1545 C CA . LEU A 1 192 ? 0.938 12.457 12.970 1.00 94.88 192 LEU A CA 1
ATOM 1546 C C . LEU A 1 192 ? 0.406 11.209 12.252 1.00 94.88 192 LEU A C 1
ATOM 1548 O O . LEU A 1 192 ? 0.910 10.109 12.464 1.00 94.88 192 LEU A O 1
ATOM 1552 N N . LEU A 1 193 ? -0.561 11.376 11.342 1.00 94.31 193 LEU A N 1
ATOM 1553 C CA . LEU A 1 193 ? -1.078 10.267 10.534 1.00 94.31 193 LEU A CA 1
ATOM 1554 C C . LEU A 1 193 ? 0.015 9.634 9.664 1.00 94.31 193 LEU A C 1
ATOM 1556 O O . LEU A 1 193 ? 0.089 8.408 9.565 1.00 94.31 193 LEU A O 1
ATOM 1560 N N . SER A 1 194 ? 0.877 10.453 9.054 1.00 92.50 194 SER A N 1
ATOM 1561 C CA . SER A 1 194 ? 2.011 9.975 8.260 1.00 92.50 194 SER A CA 1
ATOM 1562 C C . SER A 1 194 ? 3.013 9.201 9.117 1.00 92.50 194 SER A C 1
ATOM 1564 O O . SER A 1 194 ? 3.497 8.159 8.680 1.00 92.50 194 SER A O 1
ATOM 1566 N N . GLU A 1 195 ? 3.325 9.680 10.320 1.00 90.25 195 GLU A N 1
ATOM 1567 C CA . GLU A 1 195 ? 4.252 9.033 11.253 1.00 90.25 195 GLU A CA 1
ATOM 1568 C C . GLU A 1 195 ? 3.718 7.674 11.714 1.00 90.25 195 GLU A C 1
ATOM 1570 O O . GLU A 1 195 ? 4.424 6.670 11.615 1.00 90.25 195 GLU A O 1
ATOM 1575 N N . TRP A 1 196 ? 2.455 7.606 12.142 1.00 91.38 196 TRP A N 1
ATOM 1576 C CA . TRP A 1 196 ? 1.852 6.357 12.616 1.00 91.38 196 TRP A CA 1
ATOM 1577 C C . TRP A 1 196 ? 1.705 5.328 11.493 1.00 91.38 196 TRP A C 1
ATOM 1579 O O . TRP A 1 196 ? 2.021 4.154 11.686 1.00 91.38 196 TRP A O 1
ATOM 1589 N N . SER A 1 197 ? 1.300 5.769 10.298 1.00 89.56 197 SER A N 1
ATOM 1590 C CA . SER A 1 197 ? 1.209 4.892 9.123 1.00 89.56 197 SER A CA 1
ATOM 1591 C C . SER A 1 197 ? 2.581 4.357 8.712 1.00 89.56 197 SER A C 1
ATOM 1593 O O . SER A 1 197 ? 2.709 3.182 8.361 1.00 89.56 197 SER A O 1
ATOM 1595 N N . SER A 1 198 ? 3.620 5.197 8.793 1.00 85.44 198 SER A N 1
ATOM 1596 C CA . SER A 1 198 ? 4.998 4.785 8.500 1.00 85.44 198 SER A CA 1
ATOM 1597 C C . SER A 1 198 ? 5.485 3.758 9.515 1.00 85.44 198 S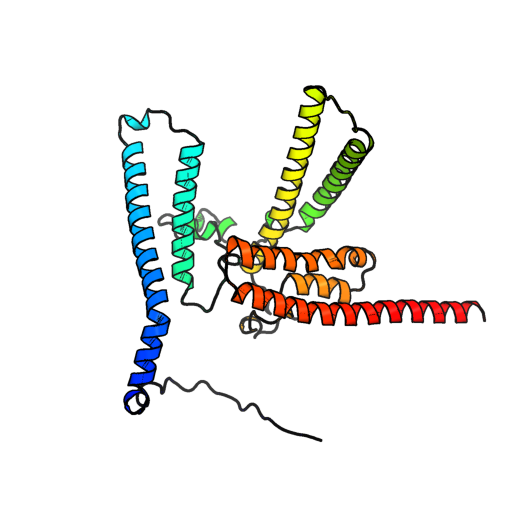ER A C 1
ATOM 1599 O O . SER A 1 198 ? 5.999 2.729 9.102 1.00 85.44 198 SER A O 1
ATOM 1601 N N . ALA A 1 199 ? 5.235 3.954 10.813 1.00 86.25 199 ALA A N 1
ATOM 1602 C CA . ALA A 1 199 ? 5.635 2.999 11.849 1.00 86.25 199 ALA A CA 1
ATOM 1603 C C . ALA A 1 199 ? 5.023 1.600 11.639 1.00 86.25 199 ALA A C 1
ATOM 1605 O O . ALA A 1 199 ? 5.717 0.588 11.755 1.00 86.25 199 ALA A O 1
ATOM 1606 N N . VAL A 1 200 ? 3.734 1.528 11.285 1.00 87.00 200 VAL A N 1
ATOM 1607 C CA . VAL A 1 200 ? 3.061 0.251 10.984 1.00 87.00 200 VAL A CA 1
ATOM 1608 C C . VAL A 1 200 ? 3.625 -0.380 9.710 1.00 87.00 200 VAL A C 1
ATOM 1610 O O . VAL A 1 200 ? 3.924 -1.576 9.694 1.00 87.00 200 VAL A O 1
ATOM 1613 N N . THR A 1 201 ? 3.807 0.418 8.656 1.00 83.00 201 THR A N 1
ATOM 1614 C CA . THR A 1 201 ? 4.311 -0.072 7.365 1.00 83.00 201 THR A CA 1
ATOM 1615 C C . THR A 1 201 ? 5.761 -0.542 7.475 1.00 83.00 201 THR A C 1
ATOM 1617 O O . THR A 1 201 ? 6.090 -1.608 6.972 1.00 83.00 201 THR A O 1
ATOM 1620 N N . GLU A 1 202 ? 6.622 0.188 8.184 1.00 80.56 202 GLU A N 1
ATOM 1621 C CA . GLU A 1 202 ? 8.024 -0.176 8.415 1.00 80.56 202 GLU A CA 1
ATOM 1622 C C . GLU A 1 202 ? 8.154 -1.467 9.229 1.00 80.56 202 GLU A C 1
ATOM 1624 O O . GLU A 1 202 ? 8.957 -2.333 8.874 1.00 80.56 202 GLU A O 1
ATOM 1629 N N . LEU A 1 203 ? 7.333 -1.642 10.273 1.00 82.50 203 LEU A N 1
ATOM 1630 C CA . LEU A 1 203 ? 7.265 -2.894 11.027 1.00 82.50 203 LEU A CA 1
ATOM 1631 C C . LEU A 1 203 ? 6.857 -4.062 10.124 1.00 82.50 203 LEU A C 1
ATOM 1633 O O . LEU A 1 203 ? 7.486 -5.123 10.154 1.00 82.50 203 LEU A O 1
ATOM 1637 N N . TYR A 1 204 ? 5.800 -3.879 9.3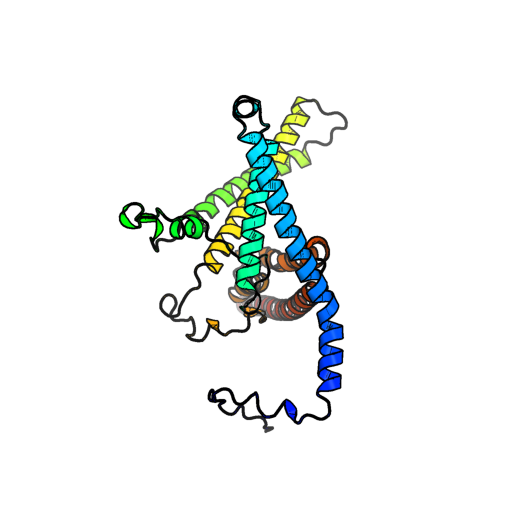33 1.00 82.69 204 TYR A N 1
ATOM 1638 C CA . TYR A 1 204 ? 5.319 -4.900 8.409 1.00 82.69 204 TYR A CA 1
ATOM 1639 C C . TYR A 1 204 ? 6.398 -5.270 7.381 1.00 82.69 204 TYR A C 1
ATOM 1641 O O . TYR A 1 204 ? 6.747 -6.443 7.241 1.00 82.69 204 TYR A O 1
ATOM 1649 N N . SER A 1 205 ? 7.015 -4.269 6.751 1.00 77.06 205 SER A N 1
ATOM 1650 C CA . SER A 1 205 ? 8.148 -4.424 5.837 1.00 77.06 205 SER A CA 1
ATOM 1651 C C . SER A 1 205 ? 9.319 -5.172 6.474 1.00 77.06 205 SER A C 1
ATOM 1653 O O . SER A 1 205 ? 9.927 -6.035 5.838 1.00 77.06 205 SER A O 1
ATOM 1655 N N . TRP A 1 206 ? 9.645 -4.867 7.732 1.00 77.12 206 TRP A N 1
ATOM 1656 C CA . TRP A 1 206 ? 10.712 -5.554 8.452 1.00 77.12 206 TRP A CA 1
ATOM 1657 C C . TRP A 1 206 ? 10.381 -7.034 8.670 1.00 77.12 206 TRP A C 1
ATOM 1659 O O . TRP A 1 206 ? 11.245 -7.875 8.424 1.00 77.12 206 TRP A O 1
ATOM 1669 N N . LYS A 1 207 ? 9.139 -7.363 9.054 1.00 78.00 207 LYS A N 1
ATOM 1670 C CA . LYS A 1 207 ? 8.689 -8.754 9.239 1.00 78.00 207 LYS A CA 1
ATOM 1671 C C . LYS A 1 207 ? 8.703 -9.558 7.937 1.00 78.00 207 LYS A C 1
ATOM 1673 O O . LYS A 1 207 ? 9.111 -10.711 7.956 1.00 78.00 207 LYS A O 1
ATOM 1678 N N . LEU A 1 208 ? 8.340 -8.952 6.804 1.00 74.69 208 LEU A N 1
ATOM 1679 C CA . LEU A 1 208 ? 8.427 -9.611 5.492 1.00 74.69 208 LEU A CA 1
ATOM 1680 C C . LEU A 1 208 ? 9.870 -9.955 5.084 1.00 74.69 208 LEU A C 1
ATOM 1682 O O . LEU A 1 208 ? 10.095 -10.930 4.373 1.00 74.69 208 LEU A O 1
ATOM 1686 N N . LEU A 1 209 ? 10.851 -9.154 5.515 1.00 69.25 209 LEU A N 1
ATOM 1687 C CA . LEU A 1 209 ? 12.274 -9.400 5.252 1.00 69.25 209 LEU A CA 1
ATOM 1688 C C . LEU A 1 209 ? 12.909 -10.415 6.214 1.00 69.25 209 LEU A C 1
ATOM 1690 O O . LEU A 1 209 ? 13.979 -10.940 5.908 1.00 69.25 209 LEU A O 1
ATOM 1694 N N . HIS A 1 210 ? 12.282 -10.660 7.365 1.00 71.81 210 HIS A N 1
ATOM 1695 C CA . HIS A 1 210 ? 12.797 -11.510 8.437 1.00 71.81 210 HIS A CA 1
ATOM 1696 C C . HIS A 1 210 ? 11.704 -12.490 8.875 1.00 71.81 210 HIS A C 1
ATOM 1698 O O . HIS A 1 210 ? 11.146 -12.365 9.968 1.00 71.81 210 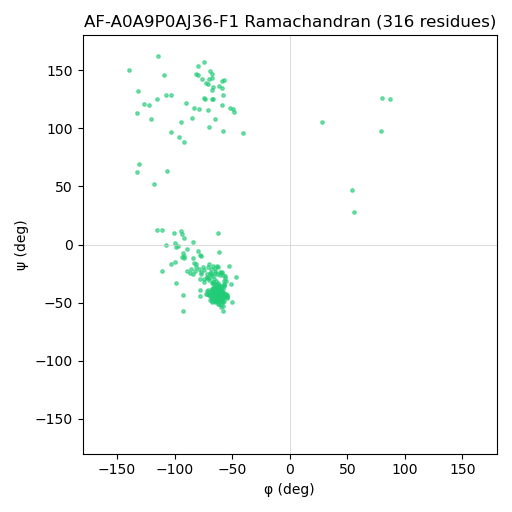HIS A O 1
ATOM 1704 N N . SER A 1 211 ? 11.380 -13.450 8.002 1.00 69.62 211 SER A N 1
ATOM 1705 C CA . SER A 1 211 ? 10.486 -14.554 8.351 1.00 69.62 211 SER A CA 1
ATOM 1706 C C . SER A 1 211 ? 11.035 -15.315 9.556 1.00 69.62 211 SER A C 1
ATOM 1708 O O . SER A 1 211 ? 12.246 -15.472 9.719 1.00 69.62 211 SER A O 1
ATOM 1710 N N . THR A 1 212 ? 10.129 -15.737 10.433 1.00 67.56 212 THR A N 1
ATOM 1711 C CA . THR A 1 212 ? 10.491 -16.546 11.593 1.00 67.56 212 THR A CA 1
ATOM 1712 C C . THR A 1 212 ? 10.630 -18.007 11.188 1.00 67.56 212 THR A C 1
ATOM 1714 O O . THR A 1 212 ? 9.887 -18.484 10.332 1.00 67.56 212 THR A O 1
ATOM 1717 N N . ASP A 1 213 ? 11.541 -18.715 11.847 1.00 63.81 213 ASP A N 1
ATOM 1718 C CA . ASP A 1 213 ? 11.788 -20.134 11.608 1.00 63.81 213 ASP A CA 1
ATOM 1719 C C . ASP A 1 213 ? 11.409 -20.955 12.842 1.00 63.81 213 ASP A C 1
ATOM 1721 O O . ASP A 1 213 ? 11.389 -20.448 13.966 1.00 63.81 213 ASP A O 1
ATOM 1725 N N . HIS A 1 214 ? 11.234 -22.264 12.654 1.00 65.88 214 HIS A N 1
ATOM 1726 C CA . HIS A 1 214 ? 11.053 -23.247 13.733 1.00 65.88 214 HIS A CA 1
ATOM 1727 C C . HIS A 1 214 ? 12.151 -23.208 14.821 1.00 65.88 214 HIS A C 1
ATOM 1729 O O . HIS A 1 214 ? 11.963 -23.703 15.929 1.00 65.88 214 HIS A O 1
ATOM 1735 N N . HIS A 1 215 ? 13.310 -22.605 14.529 1.00 64.25 215 HIS A N 1
ATOM 1736 C CA . HIS A 1 215 ? 14.379 -22.358 15.501 1.00 64.25 215 HIS A CA 1
ATOM 1737 C C . HIS A 1 215 ? 14.111 -21.171 16.440 1.00 64.25 215 HIS A C 1
ATOM 1739 O O . HIS A 1 215 ? 14.712 -21.094 17.509 1.00 64.25 215 HIS A O 1
ATOM 1745 N N . GLN A 1 216 ? 13.266 -20.224 16.029 1.00 66.19 216 GLN A N 1
ATOM 1746 C CA . GLN A 1 216 ? 12.916 -19.025 16.793 1.00 66.19 216 GLN A CA 1
ATOM 1747 C C . GLN A 1 216 ? 11.577 -19.179 17.523 1.00 66.19 216 GLN A C 1
ATOM 1749 O O . GLN A 1 216 ? 11.420 -18.637 18.615 1.00 66.19 216 GLN A O 1
ATOM 1754 N N . ILE A 1 217 ? 10.631 -19.918 16.936 1.00 69.31 217 ILE A N 1
ATOM 1755 C CA . ILE A 1 217 ? 9.316 -20.209 17.512 1.00 69.31 217 ILE A CA 1
ATOM 1756 C C . ILE A 1 217 ? 9.062 -21.712 17.365 1.00 69.31 217 ILE A C 1
ATOM 1758 O O . ILE A 1 217 ? 8.901 -22.192 16.246 1.00 69.31 217 ILE A O 1
ATOM 1762 N N . GLU A 1 218 ? 9.003 -22.449 18.482 1.00 67.31 218 GLU A N 1
ATOM 1763 C CA . GLU A 1 218 ? 8.788 -23.912 18.479 1.00 67.31 218 GLU A CA 1
ATOM 1764 C C . GLU A 1 218 ? 7.455 -24.326 17.831 1.00 67.31 218 GLU A C 1
ATOM 1766 O O . GLU A 1 218 ? 7.347 -25.423 17.291 1.00 67.31 218 GLU A O 1
ATOM 1771 N N . GLU A 1 219 ? 6.451 -23.445 17.846 1.00 75.69 219 GLU A N 1
ATOM 1772 C CA . GLU A 1 219 ? 5.150 -23.662 17.197 1.00 75.69 219 GLU A CA 1
ATOM 1773 C C . GLU A 1 219 ? 5.174 -23.445 15.671 1.00 75.69 219 GLU A C 1
ATOM 1775 O O . GLU A 1 219 ? 4.189 -23.763 15.008 1.00 75.69 219 GLU A O 1
ATOM 1780 N N . CYS A 1 220 ? 6.263 -22.920 15.090 1.00 67.00 220 CYS A N 1
ATOM 1781 C CA . CYS A 1 220 ? 6.362 -22.716 13.644 1.00 67.00 220 CYS A CA 1
ATOM 1782 C C . CYS A 1 220 ? 6.689 -24.050 12.938 1.00 67.00 220 CYS A C 1
ATOM 1784 O O . CYS A 1 220 ? 7.764 -24.614 13.175 1.00 67.00 220 CYS A O 1
ATOM 1786 N N . PRO A 1 221 ? 5.800 -24.579 12.075 1.00 71.38 221 PRO A N 1
ATOM 1787 C CA . PRO A 1 221 ? 6.047 -25.838 11.383 1.00 71.38 221 PRO A CA 1
ATOM 1788 C C . PRO A 1 221 ? 7.203 -25.710 10.381 1.00 71.38 221 PRO A C 1
ATOM 1790 O O . PRO A 1 221 ? 7.389 -24.675 9.748 1.00 71.38 221 PRO A O 1
ATOM 1793 N N . GLN A 1 222 ? 7.972 -26.787 10.191 1.00 66.12 222 GLN A N 1
ATOM 1794 C CA . GLN A 1 222 ? 9.122 -26.794 9.269 1.00 66.12 222 GLN A CA 1
ATOM 1795 C C . GLN A 1 222 ? 8.724 -26.594 7.795 1.00 66.12 222 GLN A C 1
ATOM 1797 O O . GLN A 1 222 ? 9.536 -26.126 7.006 1.00 66.12 222 GLN A O 1
ATOM 1802 N N . GLU A 1 223 ? 7.472 -26.897 7.444 1.00 63.03 223 GLU A N 1
ATOM 1803 C CA . GLU A 1 223 ? 6.890 -26.747 6.100 1.00 63.03 223 GLU A CA 1
ATOM 1804 C C . GLU A 1 223 ? 6.169 -25.392 5.913 1.00 63.03 223 GLU A C 1
ATOM 1806 O O . GLU A 1 223 ? 5.500 -25.175 4.905 1.00 63.03 223 GLU A O 1
ATOM 1811 N N . ALA A 1 224 ? 6.294 -24.457 6.869 1.00 62.06 224 ALA A N 1
ATOM 1812 C CA . ALA A 1 224 ? 5.612 -23.157 6.838 1.00 62.06 224 ALA A CA 1
ATOM 1813 C C . ALA A 1 224 ? 5.896 -22.330 5.565 1.00 62.06 224 ALA A C 1
ATOM 1815 O O . ALA A 1 224 ? 5.046 -21.548 5.146 1.00 62.06 224 ALA A O 1
ATOM 1816 N N . GLU A 1 225 ? 7.066 -22.502 4.936 1.00 58.12 225 GLU A N 1
ATOM 1817 C CA . GLU A 1 225 ? 7.440 -21.779 3.710 1.00 58.12 225 GLU A CA 1
ATOM 1818 C C . GLU A 1 225 ? 6.611 -22.178 2.476 1.00 58.12 225 GLU A C 1
ATOM 1820 O O . GLU A 1 225 ? 6.461 -21.362 1.564 1.00 58.12 225 GLU A O 1
ATOM 1825 N N . GLU A 1 226 ? 6.072 -23.403 2.438 1.00 52.28 226 GLU A N 1
ATOM 1826 C CA . GLU A 1 226 ? 5.290 -23.929 1.307 1.00 52.28 226 GLU A CA 1
ATOM 1827 C C . GLU A 1 226 ? 3.790 -23.635 1.411 1.00 52.28 226 GLU A C 1
ATOM 1829 O O . GLU A 1 226 ? 3.050 -23.925 0.469 1.00 52.28 226 GLU A O 1
ATOM 1834 N N . TYR A 1 227 ? 3.326 -23.026 2.510 1.00 53.59 227 TYR A N 1
ATOM 1835 C CA . TYR A 1 227 ? 1.928 -22.620 2.613 1.00 53.59 227 TYR A CA 1
ATOM 1836 C C . TYR A 1 227 ? 1.597 -21.647 1.481 1.00 53.59 227 TYR A C 1
ATOM 1838 O O . TYR A 1 227 ? 2.195 -20.575 1.345 1.00 53.59 227 TYR A O 1
ATOM 1846 N N . GLU A 1 228 ? 0.634 -22.044 0.647 1.00 49.44 228 GLU A N 1
ATOM 1847 C CA . GLU A 1 228 ? 0.104 -21.197 -0.409 1.00 49.44 228 GLU A CA 1
ATOM 1848 C C . GLU A 1 228 ? -0.306 -19.856 0.205 1.00 49.44 228 GLU A C 1
ATOM 1850 O O . GLU A 1 228 ? -1.205 -19.775 1.042 1.00 49.44 228 GLU A O 1
ATOM 1855 N N . ARG A 1 229 ? 0.346 -18.779 -0.247 1.00 52.72 229 ARG A N 1
ATOM 1856 C CA . ARG A 1 229 ? 0.144 -17.390 0.211 1.00 52.72 229 ARG A CA 1
ATOM 1857 C C . ARG A 1 229 ? -1.270 -16.837 -0.044 1.00 52.72 229 ARG A C 1
ATOM 1859 O O . ARG A 1 229 ? -1.493 -15.640 0.099 1.00 52.72 229 ARG A O 1
ATOM 1866 N N . PHE A 1 230 ? -2.206 -17.693 -0.443 1.00 55.19 230 PHE A N 1
ATOM 1867 C CA . PHE A 1 230 ? -3.585 -17.380 -0.797 1.00 55.19 230 PHE A CA 1
ATOM 1868 C C . PHE A 1 230 ? -4.600 -17.859 0.253 1.00 55.19 230 PHE A C 1
ATOM 1870 O O . PHE A 1 230 ? -5.795 -17.613 0.100 1.00 55.19 230 PHE A O 1
ATOM 1877 N N . CYS A 1 231 ? -4.159 -18.501 1.340 1.00 67.06 231 CYS A N 1
ATOM 1878 C CA . CYS A 1 231 ? -5.034 -18.786 2.474 1.00 67.06 231 CYS A CA 1
ATOM 1879 C C . CYS A 1 231 ? -5.342 -17.503 3.261 1.00 67.06 231 CYS A C 1
ATOM 1881 O O . CYS A 1 231 ? -4.449 -16.703 3.544 1.00 67.06 231 CYS A O 1
ATOM 1883 N N . ILE A 1 232 ? -6.598 -17.334 3.697 1.00 75.31 232 ILE A N 1
ATOM 1884 C CA . ILE A 1 232 ? -6.996 -16.197 4.549 1.00 75.31 232 ILE A CA 1
ATOM 1885 C C . ILE A 1 232 ? -6.198 -16.140 5.860 1.00 75.31 232 ILE A C 1
ATOM 1887 O O . ILE A 1 232 ? -5.979 -15.064 6.400 1.00 75.31 232 ILE A O 1
ATOM 1891 N N . GLU A 1 233 ? -5.693 -17.280 6.335 1.00 74.50 233 GLU A N 1
ATOM 1892 C CA . GLU A 1 233 ? -4.845 -17.399 7.528 1.00 74.50 233 GLU A CA 1
ATOM 1893 C C . GLU A 1 233 ? -3.473 -16.732 7.358 1.00 74.50 233 GLU A C 1
ATOM 1895 O O . GLU A 1 233 ? -2.820 -16.402 8.343 1.00 74.50 233 GLU A O 1
ATOM 1900 N N . SER A 1 234 ? -3.050 -16.479 6.118 1.00 75.94 234 SER A N 1
ATOM 1901 C CA . SER A 1 234 ? -1.846 -15.707 5.793 1.00 75.94 234 SER A CA 1
ATOM 1902 C C . SER A 1 234 ? -2.156 -14.238 5.469 1.00 75.94 234 SER A C 1
ATOM 1904 O O . SER A 1 234 ? -1.244 -13.456 5.203 1.00 75.94 234 SER A O 1
ATOM 1906 N N . SER A 1 235 ? -3.432 -13.838 5.491 1.00 84.38 235 SER A N 1
ATOM 1907 C CA . SER A 1 235 ? -3.872 -12.474 5.196 1.00 84.38 235 SER A CA 1
ATOM 1908 C C . SER A 1 235 ? -3.751 -11.591 6.436 1.00 84.38 235 SER A C 1
ATOM 1910 O O . SER A 1 235 ? -4.429 -11.815 7.437 1.00 84.38 235 SER A O 1
ATOM 1912 N N . MET A 1 236 ? -2.919 -10.548 6.375 1.00 87.06 236 MET A N 1
ATOM 1913 C CA . MET A 1 236 ? -2.686 -9.650 7.516 1.00 87.06 236 MET A CA 1
ATOM 1914 C C . MET A 1 236 ? -3.961 -9.028 8.112 1.00 87.06 236 MET A C 1
ATOM 1916 O O . MET A 1 236 ? -4.086 -9.058 9.338 1.00 87.06 236 MET A O 1
ATOM 1920 N N . PRO A 1 237 ? -4.917 -8.499 7.318 1.00 91.12 237 PRO A N 1
ATOM 1921 C CA . PRO A 1 237 ? -6.181 -8.005 7.862 1.00 91.12 237 PRO A CA 1
ATOM 1922 C C . PRO A 1 237 ? -6.915 -9.065 8.692 1.00 91.12 237 PRO A C 1
ATOM 1924 O O . PRO A 1 237 ? -7.345 -8.782 9.810 1.00 91.12 237 PRO A O 1
ATOM 1927 N N . TRP A 1 238 ? -6.983 -10.305 8.192 1.00 92.50 238 TRP A N 1
ATOM 1928 C CA . TRP A 1 238 ? -7.642 -11.401 8.896 1.00 92.50 238 TRP A CA 1
ATOM 1929 C C . TRP A 1 238 ? -6.876 -11.855 10.134 1.00 92.50 238 TRP A C 1
ATOM 1931 O O . TRP A 1 238 ? -7.494 -12.016 11.177 1.00 92.50 238 TRP A O 1
ATOM 1941 N N . ILE A 1 239 ? -5.548 -11.989 10.070 1.00 91.06 239 ILE A N 1
ATOM 1942 C CA . ILE A 1 239 ? -4.712 -12.353 11.227 1.00 91.06 239 ILE A CA 1
ATOM 1943 C C . ILE A 1 239 ? -4.965 -11.395 12.401 1.00 91.06 239 ILE A C 1
ATOM 1945 O O . ILE A 1 239 ? -5.124 -11.828 13.543 1.00 91.06 239 ILE A O 1
ATOM 1949 N N . LEU A 1 240 ? -5.027 -10.087 12.128 1.00 92.00 240 LEU A N 1
ATOM 1950 C CA . LEU A 1 240 ? -5.277 -9.069 13.149 1.00 92.00 240 LEU A CA 1
ATOM 1951 C C . LEU A 1 240 ? -6.702 -9.158 13.713 1.00 92.00 240 LEU A C 1
ATOM 1953 O O . LEU A 1 240 ? -6.879 -9.122 14.932 1.00 92.00 240 LEU A O 1
ATOM 1957 N N . THR A 1 241 ? -7.712 -9.296 12.849 1.00 92.62 241 THR A N 1
ATOM 1958 C CA . THR A 1 241 ? -9.111 -9.454 13.274 1.00 92.62 241 THR A CA 1
ATOM 1959 C C . THR A 1 241 ? -9.311 -10.735 14.081 1.00 92.62 241 THR A C 1
ATOM 1961 O O . THR A 1 241 ? -9.907 -10.702 15.160 1.00 92.62 241 THR A O 1
ATOM 1964 N N . ASP A 1 242 ? -8.792 -11.857 13.593 1.00 92.75 242 ASP A N 1
ATOM 1965 C CA . ASP A 1 242 ? -8.963 -13.163 14.211 1.00 92.75 242 ASP A CA 1
ATOM 1966 C C . ASP A 1 242 ? -8.286 -13.240 15.576 1.00 92.75 242 ASP A C 1
ATOM 1968 O O . ASP A 1 242 ? -8.848 -13.802 16.513 1.00 92.75 242 ASP A O 1
ATOM 1972 N N . HIS A 1 243 ? -7.130 -12.593 15.740 1.00 92.06 243 HIS A N 1
ATOM 1973 C CA . HIS A 1 243 ? -6.470 -12.498 17.037 1.00 92.06 243 HIS A CA 1
ATOM 1974 C C . HIS A 1 243 ? -7.350 -11.799 18.087 1.00 92.06 243 HIS A C 1
ATOM 1976 O O . HIS A 1 243 ? -7.457 -12.279 19.219 1.00 92.06 243 HIS A O 1
ATOM 1982 N N . ILE A 1 244 ? -8.033 -10.705 17.727 1.00 91.81 244 ILE A N 1
ATOM 1983 C CA . ILE A 1 244 ? -8.959 -10.001 18.634 1.00 91.81 244 ILE A CA 1
ATOM 1984 C C . ILE A 1 244 ? -10.143 -10.908 18.995 1.00 91.81 244 ILE A C 1
ATOM 1986 O O . ILE A 1 244 ? -10.502 -11.027 20.169 1.00 91.81 244 ILE A O 1
ATOM 1990 N N . LEU A 1 245 ? -10.715 -11.603 18.007 1.00 90.12 245 LEU A N 1
ATOM 1991 C CA . LEU A 1 245 ? -11.819 -12.536 18.238 1.00 90.12 245 LEU A CA 1
ATOM 1992 C C . LEU A 1 245 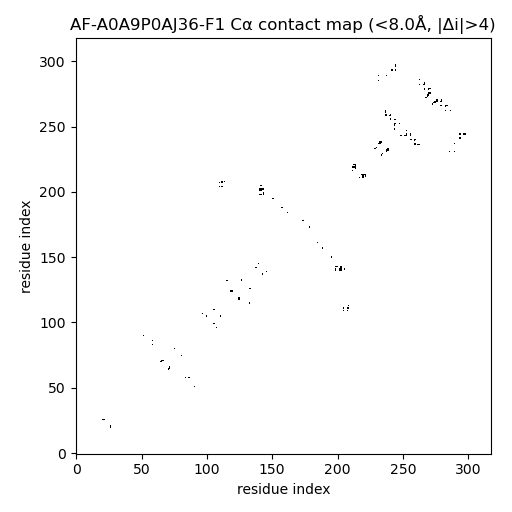? -11.387 -13.716 19.119 1.00 90.12 245 LEU A C 1
ATOM 1994 O O . LEU A 1 245 ? -12.111 -14.097 20.033 1.00 90.12 245 LEU A O 1
ATOM 1998 N N . CYS A 1 246 ? -10.221 -14.307 18.882 1.00 89.88 246 CYS A N 1
ATOM 1999 C CA . CYS A 1 246 ? -9.754 -15.475 19.623 1.00 89.88 246 CYS A CA 1
ATOM 2000 C C . CYS A 1 246 ? -9.356 -15.132 21.066 1.00 89.88 246 CYS A C 1
ATOM 2002 O O . CYS A 1 246 ? -9.681 -15.890 21.981 1.00 89.88 246 CYS A O 1
ATOM 2004 N N . THR A 1 247 ? -8.708 -13.983 21.285 1.00 88.69 247 THR A N 1
ATOM 2005 C CA . THR A 1 247 ? -8.306 -13.526 22.628 1.00 88.69 247 THR A CA 1
ATOM 2006 C C . THR A 1 247 ? -9.486 -13.075 23.485 1.00 88.69 247 THR A C 1
ATOM 2008 O O . THR A 1 247 ? -9.423 -13.209 24.706 1.00 88.69 247 THR A O 1
ATOM 2011 N N . LYS A 1 248 ? -10.576 -12.589 22.867 1.00 85.12 248 LYS A N 1
ATOM 2012 C CA . LYS A 1 248 ? -11.781 -12.075 23.552 1.00 85.12 248 LYS A CA 1
ATOM 2013 C C . LYS A 1 248 ? -11.472 -10.952 24.544 1.00 85.12 248 LYS A C 1
ATOM 2015 O O . LYS A 1 248 ? -12.177 -10.776 25.537 1.00 85.12 248 LYS A O 1
ATOM 2020 N N . GLU A 1 249 ? -10.403 -10.210 24.280 1.00 86.00 249 GLU A N 1
ATOM 2021 C CA . GLU A 1 249 ? -9.948 -9.120 25.129 1.00 86.00 249 GLU A CA 1
ATOM 2022 C C . GLU A 1 249 ? -10.941 -7.940 25.021 1.00 86.00 249 GLU A C 1
ATOM 2024 O O . GLU A 1 249 ? -11.083 -7.354 23.938 1.00 86.00 249 GLU A O 1
ATOM 2029 N N . PRO A 1 250 ? -11.643 -7.552 26.108 1.00 84.19 250 PRO A N 1
ATOM 2030 C CA . PRO A 1 250 ? -12.694 -6.532 26.037 1.00 84.19 250 PRO A CA 1
ATOM 2031 C C . PRO A 1 250 ? -12.170 -5.181 25.553 1.00 84.19 250 PRO A C 1
ATOM 2033 O O . PRO A 1 250 ? -12.834 -4.498 24.779 1.00 84.19 250 PRO A O 1
ATOM 2036 N N . SER A 1 251 ? -10.944 -4.831 25.957 1.00 88.06 251 SER A N 1
ATOM 2037 C CA . SER A 1 251 ? -10.293 -3.577 25.572 1.00 88.06 251 SER A CA 1
ATOM 2038 C C . SER A 1 251 ? -9.999 -3.477 24.070 1.00 88.06 251 SER A C 1
ATOM 2040 O O . SER A 1 251 ? -9.922 -2.373 23.543 1.00 88.06 251 SER A O 1
ATOM 2042 N N . MET A 1 252 ? -9.877 -4.611 23.370 1.00 88.31 252 MET A N 1
ATOM 2043 C CA . MET A 1 252 ? -9.592 -4.665 21.930 1.00 88.31 252 MET A CA 1
ATOM 2044 C C . MET A 1 252 ? -10.842 -4.894 21.075 1.00 88.31 252 MET A C 1
ATOM 2046 O O . MET A 1 252 ? -10.815 -4.652 19.870 1.00 88.31 252 MET A O 1
ATOM 2050 N N . THR A 1 253 ? -11.951 -5.323 21.684 1.00 86.50 253 THR A N 1
ATOM 2051 C CA . THR A 1 253 ? -13.191 -5.666 20.968 1.00 86.50 253 THR A CA 1
ATOM 2052 C C . THR A 1 253 ? -13.760 -4.456 20.217 1.00 86.50 253 THR A C 1
ATOM 2054 O O . THR A 1 253 ? -14.204 -4.592 19.080 1.00 86.50 253 THR A O 1
ATOM 2057 N N . GLU A 1 254 ? -13.672 -3.253 20.793 1.00 89.56 254 GLU A N 1
ATOM 2058 C CA . GLU A 1 254 ? -14.117 -2.009 20.140 1.00 89.56 254 GLU A CA 1
ATOM 2059 C C . GLU A 1 254 ? -13.333 -1.684 18.857 1.00 89.56 254 GLU A C 1
ATOM 2061 O O . GLU A 1 254 ? -13.816 -0.941 18.004 1.00 89.56 254 GLU A O 1
ATOM 2066 N N . TYR A 1 255 ? -12.143 -2.269 18.693 1.00 91.75 255 TYR A N 1
ATOM 2067 C CA . TYR A 1 255 ? -11.259 -2.016 17.561 1.00 91.75 255 TYR A CA 1
ATOM 2068 C C . TYR A 1 255 ? -11.347 -3.076 16.458 1.00 91.75 255 TYR A C 1
ATOM 2070 O O . TYR A 1 255 ? -10.694 -2.927 15.428 1.00 91.75 255 TYR A O 1
ATOM 2078 N N . VAL A 1 256 ? -12.156 -4.127 16.627 1.00 91.75 256 VAL A N 1
ATOM 2079 C CA . VAL A 1 256 ? -12.181 -5.296 15.725 1.00 91.75 256 VAL A CA 1
ATOM 2080 C C . VAL A 1 256 ? -12.537 -4.960 14.268 1.00 91.75 256 VAL A C 1
ATOM 2082 O O . VAL A 1 256 ? -12.152 -5.686 13.352 1.00 91.75 256 VAL A O 1
ATOM 2085 N N . LEU A 1 257 ? -13.241 -3.847 14.040 1.00 93.31 257 LEU A N 1
ATOM 2086 C CA . LEU A 1 257 ? -13.640 -3.401 12.705 1.00 93.31 257 LEU A CA 1
ATOM 2087 C C . LEU A 1 257 ? -12.534 -2.637 11.958 1.00 93.31 257 LEU A C 1
ATOM 2089 O O . LEU A 1 257 ? -12.556 -2.629 10.732 1.00 93.31 257 LEU A O 1
ATOM 2093 N N . TYR A 1 258 ? -11.554 -2.037 12.648 1.00 93.69 258 TYR A N 1
ATOM 2094 C CA . TYR A 1 258 ? -10.488 -1.281 11.971 1.00 93.69 258 TYR A CA 1
ATOM 2095 C C . TYR A 1 258 ? -9.590 -2.168 11.094 1.00 93.69 258 TYR A C 1
ATOM 2097 O O . TYR A 1 258 ? -9.322 -1.777 9.962 1.00 93.69 258 TYR A O 1
ATOM 2105 N N . PRO A 1 259 ? -9.146 -3.367 11.530 1.00 93.19 259 PRO A N 1
ATOM 2106 C CA . PRO A 1 259 ? -8.380 -4.243 10.650 1.00 93.19 259 PRO A CA 1
ATOM 2107 C C . PRO A 1 259 ? -9.196 -4.773 9.466 1.00 93.19 259 PRO A C 1
ATOM 2109 O O . PRO A 1 259 ? -8.631 -4.971 8.397 1.00 93.19 259 PRO A O 1
ATOM 2112 N N . LEU A 1 260 ? -10.517 -4.951 9.612 1.00 90.94 260 LEU A N 1
ATOM 2113 C CA . LEU A 1 260 ? -11.384 -5.328 8.487 1.00 90.94 260 LEU A CA 1
ATOM 2114 C C . LEU A 1 260 ? -11.475 -4.214 7.435 1.00 90.94 260 LEU A C 1
ATOM 2116 O O . LEU A 1 260 ? -11.572 -4.509 6.245 1.00 90.94 260 LEU A O 1
ATOM 2120 N N . ASP A 1 261 ? -11.392 -2.949 7.848 1.00 94.12 261 ASP A N 1
ATOM 2121 C CA . ASP A 1 261 ? -11.412 -1.800 6.936 1.00 94.12 261 ASP A CA 1
ATOM 2122 C C . ASP A 1 261 ? -10.189 -1.764 5.997 1.00 94.12 261 ASP A C 1
ATOM 2124 O O . ASP A 1 261 ? -10.259 -1.217 4.900 1.00 94.12 261 ASP A O 1
ATOM 2128 N N . LEU A 1 262 ? -9.095 -2.460 6.337 1.00 93.50 262 LEU A N 1
ATOM 2129 C CA . LEU A 1 262 ? -7.930 -2.614 5.451 1.00 93.50 262 LEU A CA 1
ATOM 2130 C C . LEU A 1 262 ? -8.273 -3.324 4.128 1.00 93.50 262 LEU A C 1
ATOM 2132 O O . LEU A 1 262 ? -7.579 -3.138 3.120 1.00 93.50 262 LEU A O 1
ATOM 2136 N N . TYR A 1 263 ? -9.343 -4.127 4.094 1.00 92.69 263 TYR A N 1
ATOM 2137 C CA . TYR A 1 263 ? -9.845 -4.693 2.842 1.00 92.69 263 TYR A CA 1
ATOM 2138 C C . TYR A 1 263 ? -10.426 -3.614 1.920 1.00 92.69 263 TYR A C 1
ATOM 2140 O O . TYR A 1 263 ? -10.254 -3.720 0.705 1.00 92.69 263 TYR A O 1
ATOM 2148 N N . ASN A 1 264 ? -11.040 -2.555 2.463 1.00 93.25 264 ASN A N 1
ATOM 2149 C CA . ASN A 1 264 ? -11.537 -1.432 1.664 1.00 93.25 264 ASN A CA 1
ATOM 2150 C C . ASN A 1 264 ? -10.380 -0.666 1.018 1.00 93.25 264 ASN A C 1
ATOM 2152 O O . ASN A 1 264 ? -10.431 -0.386 -0.183 1.00 93.25 264 ASN A O 1
ATOM 2156 N N . ASP A 1 265 ? -9.310 -0.409 1.774 1.00 93.25 265 ASP A N 1
ATOM 2157 C CA . ASP A 1 265 ? -8.086 0.198 1.244 1.00 93.25 265 ASP A CA 1
ATOM 2158 C C . ASP A 1 265 ? -7.501 -0.658 0.113 1.00 93.25 265 ASP A C 1
ATOM 2160 O O . ASP A 1 265 ? -7.246 -0.167 -0.991 1.00 93.25 265 ASP A O 1
ATOM 2164 N N . SER A 1 266 ? -7.364 -1.964 0.348 1.00 90.88 266 SER A N 1
ATOM 2165 C CA . SER A 1 266 ? -6.821 -2.916 -0.631 1.00 90.88 266 SER A CA 1
ATOM 2166 C C . SER A 1 266 ? -7.669 -2.979 -1.909 1.00 90.88 266 SER A C 1
ATOM 2168 O O . SER A 1 266 ? -7.137 -2.898 -3.020 1.00 90.88 266 SER A O 1
ATOM 2170 N N . ALA A 1 267 ? -8.994 -3.045 -1.767 1.00 91.56 267 ALA A N 1
ATOM 2171 C CA . ALA A 1 267 ? -9.945 -3.045 -2.874 1.00 91.56 267 ALA A CA 1
ATOM 2172 C C . ALA A 1 267 ? -9.888 -1.737 -3.680 1.00 91.56 267 ALA A C 1
ATOM 2174 O O . ALA A 1 267 ? -9.838 -1.753 -4.914 1.00 91.56 267 ALA A O 1
ATOM 2175 N N . TYR A 1 268 ? -9.835 -0.593 -2.994 1.00 92.94 268 TYR A N 1
ATOM 2176 C CA . TYR A 1 268 ? -9.701 0.712 -3.634 1.00 92.94 268 TYR A CA 1
ATOM 2177 C C . TYR A 1 268 ? -8.397 0.813 -4.436 1.00 92.94 268 TYR A C 1
ATOM 2179 O O . TYR A 1 268 ? -8.407 1.267 -5.588 1.00 92.94 268 TYR A O 1
ATOM 2187 N N . TYR A 1 269 ? -7.277 0.346 -3.875 1.00 89.38 269 TYR A N 1
ATOM 2188 C CA . TYR A 1 269 ? -5.984 0.301 -4.564 1.00 89.38 269 TYR A CA 1
ATOM 2189 C C . TYR A 1 269 ? -6.005 -0.625 -5.790 1.00 89.38 269 TYR A C 1
ATOM 2191 O O . TYR A 1 269 ? -5.487 -0.250 -6.851 1.00 89.38 269 TYR A O 1
ATOM 2199 N N . ALA A 1 270 ? -6.641 -1.796 -5.686 1.00 89.12 270 ALA A N 1
ATOM 2200 C CA . ALA A 1 270 ? -6.797 -2.737 -6.796 1.00 89.12 270 ALA A CA 1
ATOM 2201 C C . ALA A 1 270 ? -7.548 -2.112 -7.985 1.00 89.12 270 ALA A C 1
ATOM 2203 O O . ALA A 1 270 ? -7.109 -2.232 -9.136 1.00 89.12 270 ALA A O 1
ATOM 2204 N N . LEU A 1 271 ? -8.629 -1.374 -7.711 1.00 90.44 271 LEU A N 1
ATOM 2205 C CA . LEU A 1 271 ? -9.475 -0.755 -8.733 1.00 90.44 271 LEU A CA 1
ATOM 2206 C C . LEU A 1 271 ? -8.868 0.518 -9.334 1.00 90.44 271 LEU A C 1
ATOM 2208 O O . LEU A 1 271 ? -8.901 0.705 -10.552 1.00 90.44 271 LEU A O 1
ATOM 2212 N N . THR A 1 272 ? -8.317 1.408 -8.505 1.00 91.44 272 THR A N 1
ATOM 2213 C CA . THR A 1 272 ? -7.934 2.761 -8.945 1.00 91.44 272 THR A CA 1
ATOM 2214 C C . THR A 1 272 ? -6.482 2.866 -9.402 1.00 91.44 272 THR A C 1
ATOM 2216 O O . THR A 1 272 ? -6.209 3.482 -10.445 1.00 91.44 272 THR A O 1
ATOM 2219 N N . LEU A 1 273 ? -5.558 2.248 -8.655 1.00 86.19 273 LEU A N 1
ATOM 2220 C CA . LEU A 1 273 ? -4.122 2.336 -8.899 1.00 86.19 273 LEU A CA 1
ATOM 2221 C C . LEU A 1 273 ? -3.636 1.192 -9.788 1.00 86.19 273 LEU A C 1
ATOM 2223 O O . LEU A 1 273 ? -3.081 1.446 -10.858 1.00 86.19 273 LEU A O 1
ATOM 2227 N N . PHE A 1 274 ? -3.862 -0.058 -9.375 1.00 85.75 274 PHE A N 1
ATOM 2228 C CA . PHE A 1 274 ? -3.418 -1.220 -10.150 1.00 85.75 274 PHE A CA 1
ATOM 2229 C C . PHE A 1 274 ? -4.283 -1.455 -11.387 1.00 85.75 274 PHE A C 1
ATOM 2231 O O . PHE A 1 274 ? -3.767 -1.885 -12.425 1.00 85.75 274 PHE A O 1
ATOM 2238 N N . ARG A 1 275 ? -5.578 -1.121 -11.297 1.00 89.69 275 ARG A N 1
ATOM 2239 C CA . ARG A 1 275 ? -6.572 -1.280 -12.368 1.00 89.69 275 ARG A CA 1
ATOM 2240 C C . ARG A 1 275 ? -6.604 -2.716 -12.888 1.00 89.69 275 ARG A C 1
ATOM 2242 O O . ARG A 1 275 ? -6.540 -2.955 -14.097 1.00 89.69 275 ARG A O 1
ATOM 2249 N N . LYS A 1 276 ? -6.633 -3.677 -11.962 1.00 85.56 276 LYS A N 1
ATOM 2250 C CA . LYS A 1 276 ? -6.691 -5.114 -12.255 1.00 85.56 276 LYS A CA 1
ATOM 2251 C C . LYS A 1 276 ? -7.914 -5.720 -11.591 1.00 85.56 276 LYS A C 1
ATOM 2253 O O . LYS A 1 276 ? -8.026 -5.672 -10.375 1.00 85.56 276 LYS A O 1
ATOM 2258 N N . GLN A 1 277 ? -8.790 -6.299 -12.409 1.00 85.75 277 GLN A N 1
ATOM 2259 C CA . GLN A 1 277 ? -10.024 -6.917 -11.937 1.00 85.75 277 GLN A CA 1
ATOM 2260 C C . GLN A 1 277 ? -9.743 -8.149 -11.071 1.00 85.75 277 GLN A C 1
ATOM 2262 O O . GLN A 1 277 ? -10.222 -8.196 -9.953 1.00 85.75 277 GLN A O 1
ATOM 2267 N N . PHE A 1 278 ? -8.863 -9.054 -11.516 1.00 86.50 278 PHE A N 1
ATOM 2268 C CA . PHE A 1 278 ? -8.551 -10.271 -10.755 1.00 86.50 278 PHE A CA 1
ATOM 2269 C C . PHE A 1 278 ? -8.048 -9.989 -9.325 1.00 86.50 278 PHE A C 1
ATOM 2271 O O . PHE A 1 278 ? -8.385 -10.729 -8.414 1.00 86.50 278 PHE A O 1
ATOM 2278 N N . LEU A 1 279 ? -7.300 -8.894 -9.104 1.00 85.00 279 LEU A N 1
ATOM 2279 C CA . LEU A 1 279 ? -6.868 -8.493 -7.757 1.00 85.00 279 LEU A CA 1
ATOM 2280 C C . LEU A 1 279 ? -8.055 -8.099 -6.872 1.00 85.00 279 LEU A C 1
ATOM 2282 O O . LEU A 1 279 ? -8.054 -8.372 -5.680 1.00 85.00 279 LEU A O 1
ATOM 2286 N N . TYR A 1 280 ? -9.049 -7.423 -7.446 1.00 89.44 280 TYR A N 1
ATOM 2287 C CA . TYR A 1 280 ? -10.270 -7.084 -6.726 1.00 89.44 280 TYR A CA 1
ATOM 2288 C C . TYR A 1 280 ? -11.106 -8.336 -6.450 1.00 89.44 280 TYR A C 1
ATOM 2290 O O . TYR A 1 280 ? -11.562 -8.501 -5.326 1.00 89.44 280 TYR A O 1
ATOM 2298 N N . ASP A 1 281 ? -11.239 -9.230 -7.433 1.00 88.06 281 ASP A N 1
ATOM 2299 C CA . ASP A 1 281 ? -11.978 -10.489 -7.287 1.00 88.06 281 ASP A CA 1
ATOM 2300 C C . ASP A 1 281 ? -11.366 -11.364 -6.168 1.00 88.06 281 ASP A C 1
ATOM 2302 O O . ASP A 1 281 ? -12.089 -11.960 -5.373 1.00 88.06 281 ASP A O 1
ATOM 2306 N N . GLU A 1 282 ? -10.031 -11.397 -6.049 1.00 87.81 282 GLU A N 1
ATOM 2307 C CA . GLU A 1 282 ? -9.320 -12.068 -4.949 1.00 87.81 282 GLU A CA 1
ATOM 2308 C C . GLU A 1 282 ? -9.592 -11.411 -3.586 1.00 87.81 282 GLU A C 1
ATOM 2310 O O . GLU A 1 282 ? -9.863 -12.108 -2.606 1.00 87.81 282 GLU A O 1
ATOM 2315 N N . VAL A 1 283 ? -9.559 -10.074 -3.509 1.00 89.38 283 VAL A N 1
ATOM 2316 C CA . VAL A 1 283 ? -9.883 -9.331 -2.277 1.00 89.38 283 VAL A CA 1
ATOM 2317 C C . VAL A 1 283 ? -11.339 -9.565 -1.862 1.00 89.38 283 VAL A C 1
ATOM 2319 O O . VAL A 1 283 ? -11.601 -9.796 -0.682 1.00 89.38 283 VAL A O 1
ATOM 2322 N N . GLU A 1 284 ? -12.273 -9.550 -2.815 1.00 90.31 284 GLU A N 1
ATOM 2323 C CA . GLU A 1 284 ? -13.697 -9.820 -2.598 1.00 90.31 284 GLU A CA 1
ATOM 2324 C C . GLU A 1 284 ? -13.930 -11.256 -2.104 1.00 90.31 284 GLU A C 1
ATOM 2326 O O . GLU A 1 284 ? -14.650 -11.480 -1.128 1.00 90.31 284 GLU A O 1
ATOM 2331 N N . ALA A 1 285 ? -13.291 -12.245 -2.733 1.00 88.56 285 ALA A N 1
ATOM 2332 C CA . ALA A 1 285 ? -13.371 -13.632 -2.288 1.00 88.56 285 ALA A CA 1
ATOM 2333 C C . ALA A 1 285 ? -12.820 -13.802 -0.860 1.00 88.56 285 ALA A C 1
ATOM 2335 O O . ALA A 1 285 ? -13.441 -14.479 -0.036 1.00 88.56 285 ALA A O 1
ATOM 2336 N N . GLY A 1 286 ? -11.695 -13.146 -0.551 1.00 87.88 286 GLY A N 1
ATOM 2337 C CA . GLY A 1 286 ? -11.081 -13.159 0.775 1.00 87.88 286 GLY A CA 1
ATOM 2338 C C . GLY A 1 286 ? -11.980 -12.548 1.851 1.00 87.88 286 GLY A C 1
ATOM 2339 O O . GLY A 1 286 ? -12.242 -13.194 2.866 1.00 87.88 286 GLY A O 1
ATOM 2340 N N . ILE A 1 287 ? -12.500 -11.334 1.628 1.00 90.81 287 ILE A N 1
ATOM 2341 C CA . ILE A 1 287 ? -13.357 -10.660 2.614 1.00 90.81 287 ILE A CA 1
ATOM 2342 C C . ILE A 1 287 ? -14.673 -11.407 2.837 1.00 90.81 287 ILE A C 1
ATOM 2344 O O . ILE A 1 287 ? -15.108 -11.492 3.980 1.00 90.81 287 ILE A O 1
ATOM 2348 N N . ASN A 1 288 ? -15.283 -11.989 1.799 1.00 90.94 288 ASN A N 1
ATOM 2349 C CA . ASN A 1 288 ? -16.525 -12.751 1.952 1.00 90.94 288 ASN A CA 1
ATOM 2350 C C . ASN A 1 288 ? -16.345 -13.917 2.934 1.00 90.94 288 ASN A C 1
ATOM 2352 O O . ASN A 1 288 ? -17.128 -14.065 3.872 1.00 90.94 288 ASN A O 1
ATOM 2356 N N . LEU A 1 289 ? -15.264 -14.688 2.781 1.00 90.94 289 LEU A N 1
ATOM 2357 C CA . LEU A 1 289 ? -14.958 -15.789 3.692 1.00 90.94 289 LEU A CA 1
ATOM 2358 C C . LEU A 1 289 ? -14.640 -15.293 5.113 1.00 90.94 289 LEU A C 1
ATOM 2360 O O . LEU A 1 289 ? -15.147 -15.845 6.092 1.00 90.94 289 LEU A O 1
ATOM 2364 N N . CYS A 1 290 ? -13.822 -14.245 5.237 1.00 91.44 290 CYS A N 1
ATOM 2365 C CA . CYS A 1 290 ? -13.474 -13.642 6.524 1.00 91.44 290 CYS A CA 1
ATOM 2366 C C . CYS A 1 290 ? -14.708 -13.090 7.254 1.00 91.44 290 CYS A C 1
ATOM 2368 O O . CYS A 1 290 ? -14.840 -13.242 8.468 1.00 91.44 290 CYS A O 1
ATOM 2370 N N . PHE A 1 291 ? -15.636 -12.465 6.531 1.00 93.19 291 PHE A N 1
ATOM 2371 C CA . PHE A 1 291 ? -16.829 -11.864 7.113 1.00 93.19 291 PHE A CA 1
ATOM 2372 C C . PHE A 1 291 ? -17.805 -12.922 7.640 1.00 93.19 291 PHE A C 1
ATOM 2374 O O . PHE A 1 291 ? -18.314 -12.776 8.752 1.00 93.19 291 PHE A O 1
ATOM 2381 N N . ASP A 1 292 ? -17.995 -14.026 6.912 1.00 93.44 292 ASP A N 1
ATOM 2382 C CA . ASP A 1 292 ? -18.790 -15.164 7.392 1.00 93.44 292 ASP A CA 1
ATOM 2383 C C . ASP A 1 292 ? -18.221 -15.728 8.707 1.00 93.44 292 ASP A C 1
ATOM 2385 O O . ASP A 1 292 ? -18.955 -15.952 9.677 1.00 93.44 292 ASP A O 1
ATOM 2389 N N . GLN A 1 293 ? -16.895 -15.892 8.781 1.00 92.25 293 GLN A N 1
ATOM 2390 C CA . GLN A 1 293 ? -16.217 -16.342 10.000 1.00 92.25 293 GLN A CA 1
ATOM 2391 C C . GLN A 1 293 ? -16.309 -15.317 11.137 1.00 92.25 293 GLN A C 1
ATOM 2393 O O . GLN A 1 293 ? -16.519 -15.699 12.291 1.00 92.25 293 GLN A O 1
ATOM 2398 N N . PHE A 1 294 ? -16.188 -14.025 10.828 1.00 94.06 294 PHE A N 1
ATOM 2399 C CA . PHE A 1 294 ? -16.327 -12.933 11.790 1.00 94.06 294 PHE A CA 1
ATOM 2400 C C . PHE A 1 294 ? -17.713 -12.944 12.438 1.00 94.06 294 PHE A C 1
ATOM 2402 O O . PHE A 1 294 ? -17.818 -12.965 13.666 1.00 94.06 294 PHE A O 1
ATOM 2409 N N . VAL A 1 295 ? -18.776 -12.992 11.627 1.00 94.44 295 VAL A N 1
ATOM 2410 C CA . VAL A 1 295 ? -20.161 -13.021 12.115 1.00 94.44 295 VAL A CA 1
ATOM 2411 C C . VAL A 1 295 ? -20.390 -14.253 12.985 1.00 94.44 295 VAL A C 1
ATOM 2413 O O . VAL A 1 295 ? -20.939 -14.129 14.083 1.00 94.44 295 VAL A O 1
ATOM 2416 N N . TYR A 1 296 ? -19.924 -15.425 12.545 1.00 94.06 296 TYR A N 1
ATOM 2417 C CA . TYR A 1 296 ? -20.031 -16.658 13.321 1.00 94.06 296 TYR A CA 1
ATOM 2418 C C . TYR A 1 296 ? -19.345 -16.523 14.690 1.00 94.06 296 TYR A C 1
ATOM 2420 O O . TYR A 1 296 ? -20.008 -16.638 15.725 1.00 94.06 296 TYR A O 1
ATOM 2428 N N . LYS A 1 297 ? -18.046 -16.194 14.718 1.00 92.19 297 LYS A N 1
ATOM 2429 C CA . LYS A 1 297 ? -17.255 -16.102 15.958 1.00 92.19 297 LYS A CA 1
ATOM 2430 C C . LYS A 1 297 ? -17.793 -15.035 16.911 1.00 92.19 297 LYS A C 1
ATOM 2432 O O . LYS A 1 297 ? -17.896 -15.292 18.111 1.00 92.19 297 LYS A O 1
ATOM 2437 N N . LEU A 1 298 ? -18.168 -13.862 16.399 1.00 91.12 298 LEU A N 1
ATOM 2438 C CA . LEU A 1 298 ? -18.724 -12.785 17.214 1.00 91.12 298 LEU A CA 1
ATOM 2439 C C . LEU A 1 298 ? -20.086 -13.176 17.803 1.00 91.12 298 LEU A C 1
ATOM 2441 O O . LEU A 1 298 ? -20.337 -12.942 18.986 1.00 91.12 298 LEU A O 1
ATOM 2445 N N . SER A 1 299 ? -20.953 -13.814 17.011 1.00 91.69 299 SER A N 1
ATOM 2446 C CA . SER A 1 299 ? -22.273 -14.248 17.481 1.00 91.69 299 SER A CA 1
ATOM 2447 C C . SER A 1 299 ? -22.180 -15.280 18.610 1.00 91.69 299 SER A C 1
ATOM 2449 O O . SER A 1 299 ? -22.868 -15.135 19.624 1.00 91.69 299 SER A O 1
ATOM 2451 N N . GLU A 1 300 ? -21.276 -16.261 18.498 1.00 91.19 300 GLU A N 1
ATOM 2452 C CA . GLU A 1 300 ? -21.031 -17.247 19.556 1.00 91.19 300 GLU A CA 1
ATOM 2453 C C . GLU A 1 300 ? -20.523 -16.587 20.841 1.00 91.19 300 GLU A C 1
ATOM 2455 O O . GLU A 1 300 ? -20.943 -16.951 21.940 1.00 91.19 300 GLU A O 1
ATOM 2460 N N . GLN A 1 301 ? -19.650 -15.584 20.725 1.00 87.94 301 GLN A N 1
ATOM 2461 C CA . GLN A 1 301 ? -19.117 -14.860 21.881 1.00 87.94 301 GLN A CA 1
ATOM 2462 C C . GLN A 1 301 ? -20.178 -14.036 22.597 1.00 87.94 301 GLN A C 1
ATOM 2464 O O . GLN A 1 301 ? -20.272 -14.099 23.824 1.00 87.94 301 GLN A O 1
ATOM 2469 N N . ILE A 1 302 ? -20.997 -13.303 21.842 1.00 89.31 302 ILE A N 1
ATOM 2470 C CA . ILE A 1 302 ? -22.109 -12.525 22.391 1.00 89.31 302 ILE A CA 1
ATOM 2471 C C . ILE A 1 302 ? -23.082 -13.464 23.109 1.00 89.31 302 ILE A C 1
ATOM 2473 O O . ILE A 1 302 ? -23.445 -13.223 24.262 1.00 89.31 302 ILE A O 1
ATOM 2477 N N . LEU A 1 303 ? -23.460 -14.573 22.467 1.00 90.62 303 LEU A N 1
ATOM 2478 C CA . LEU A 1 303 ? -24.362 -15.558 23.053 1.00 90.62 303 LEU A CA 1
ATOM 2479 C C . LEU A 1 303 ? -23.781 -16.173 24.334 1.00 90.62 303 LEU A C 1
ATOM 2481 O O . LEU A 1 303 ? -24.473 -16.250 25.351 1.00 90.62 303 LEU A O 1
ATOM 2485 N N . ALA A 1 304 ? -22.509 -16.578 24.314 1.00 87.81 304 ALA A N 1
ATOM 2486 C CA . ALA A 1 304 ? -21.825 -17.127 25.480 1.00 87.81 304 ALA A CA 1
ATOM 2487 C C . ALA A 1 304 ? -21.759 -16.118 26.637 1.00 87.81 304 ALA A C 1
ATOM 2489 O O . ALA A 1 304 ? -22.005 -16.489 27.786 1.00 87.81 304 ALA A O 1
ATOM 2490 N N . HIS A 1 305 ? -21.489 -14.844 26.340 1.00 87.00 305 HIS A N 1
ATOM 2491 C CA . HIS A 1 305 ? -21.455 -13.778 27.336 1.00 87.00 305 HIS A CA 1
ATOM 2492 C C . HIS A 1 305 ? -22.820 -13.597 28.014 1.00 87.00 305 HIS A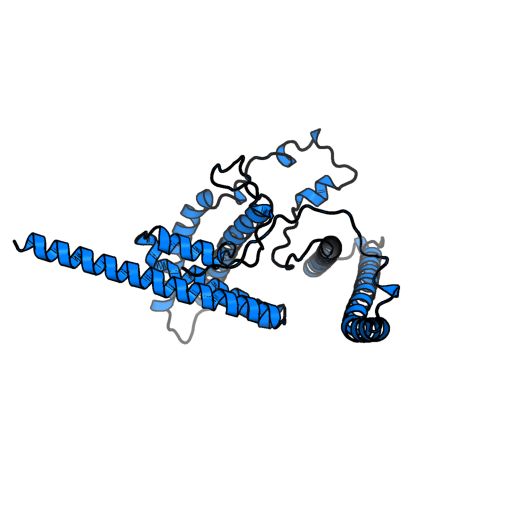 C 1
ATOM 2494 O O . HIS A 1 305 ? -22.912 -13.663 29.240 1.00 87.00 305 HIS A O 1
ATOM 2500 N N . TYR A 1 306 ? -23.902 -13.455 27.240 1.00 87.44 306 TYR A N 1
ATOM 2501 C CA . TYR A 1 306 ? -25.247 -13.291 27.804 1.00 87.44 306 TYR A CA 1
ATOM 2502 C C . TYR A 1 306 ? -25.748 -14.539 28.544 1.00 87.44 306 TYR A C 1
ATOM 2504 O O . TYR A 1 306 ? -26.376 -14.412 29.596 1.00 87.44 306 TYR A O 1
ATOM 2512 N N . ASN A 1 307 ? -25.440 -15.746 28.061 1.00 86.62 307 ASN A N 1
ATOM 2513 C CA . ASN A 1 307 ? -25.802 -16.988 28.753 1.00 86.62 307 ASN A CA 1
ATOM 2514 C C . ASN A 1 307 ? -25.073 -17.142 30.096 1.00 86.62 307 ASN A C 1
ATOM 2516 O O . ASN A 1 307 ? -25.676 -17.585 31.075 1.00 86.62 307 ASN A O 1
ATOM 2520 N N . CYS A 1 308 ? -23.801 -16.744 30.173 1.00 78.06 308 CYS A N 1
ATOM 2521 C CA . CYS A 1 308 ? -23.049 -16.747 31.426 1.00 78.06 308 CYS A CA 1
ATOM 2522 C C . CYS A 1 308 ? -23.645 -15.742 32.428 1.00 78.06 308 CYS A C 1
ATOM 2524 O O . CYS A 1 308 ? -23.923 -16.089 33.576 1.00 78.06 308 CYS A O 1
ATOM 2526 N N . THR A 1 309 ? -23.957 -14.528 31.968 1.00 74.38 309 THR A N 1
ATOM 2527 C CA . THR A 1 309 ? -24.579 -13.476 32.787 1.00 74.38 309 THR A CA 1
ATOM 2528 C C . THR A 1 309 ? -25.965 -13.880 33.307 1.00 74.38 309 THR A C 1
ATOM 2530 O O . THR A 1 309 ? -26.285 -13.637 34.474 1.00 74.38 309 THR A O 1
ATOM 2533 N N . ASN A 1 310 ? -26.777 -14.563 32.495 1.00 68.06 310 ASN A N 1
ATOM 2534 C CA . ASN A 1 310 ? -28.089 -15.073 32.910 1.00 68.06 310 ASN A CA 1
ATOM 2535 C C . ASN A 1 310 ? -27.987 -16.196 33.959 1.00 68.06 310 ASN A C 1
ATOM 2537 O O . ASN A 1 310 ? -28.766 -16.207 34.912 1.00 68.06 310 ASN A O 1
ATOM 2541 N N . ASN A 1 311 ? -27.002 -17.093 33.840 1.00 59.81 311 ASN A N 1
ATOM 2542 C CA . ASN A 1 311 ? -26.753 -18.142 34.836 1.00 59.81 311 ASN A CA 1
ATOM 2543 C C . ASN A 1 311 ? -26.254 -17.575 36.176 1.00 59.81 311 ASN A C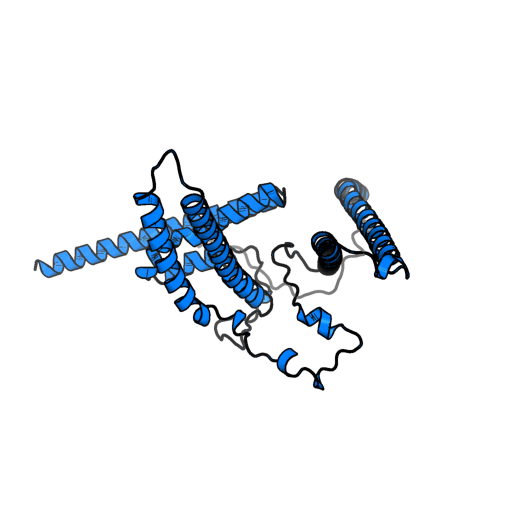 1
ATOM 2545 O O . ASN A 1 311 ? -26.681 -18.036 37.233 1.00 59.81 311 ASN A O 1
ATOM 2549 N N . ILE A 1 312 ? -25.407 -16.539 36.151 1.00 59.19 312 ILE A N 1
ATOM 2550 C CA . ILE A 1 312 ? -24.961 -15.837 37.366 1.00 59.19 312 ILE A CA 1
ATOM 2551 C C . ILE A 1 312 ? -26.143 -15.118 38.029 1.00 59.19 312 ILE A C 1
ATOM 2553 O O . ILE A 1 312 ? -26.315 -15.191 39.242 1.00 59.19 312 ILE A O 1
ATOM 2557 N N . SER A 1 313 ? -27.009 -14.487 37.234 1.00 53.81 313 SER A N 1
ATOM 2558 C CA . SER A 1 313 ? -28.222 -13.835 37.737 1.00 53.81 313 SER A CA 1
ATOM 2559 C C . SER A 1 313 ? -29.156 -14.841 38.421 1.00 53.81 313 SER A C 1
ATOM 2561 O O . SER A 1 313 ? -29.676 -14.558 39.492 1.00 53.81 313 SER A O 1
ATOM 2563 N N . GLN A 1 314 ? -29.328 -16.048 37.876 1.00 52.00 314 GLN A N 1
ATOM 2564 C CA . GLN A 1 314 ? -30.142 -17.086 38.521 1.00 52.00 314 GLN A CA 1
ATOM 2565 C C . GLN A 1 314 ? -29.511 -17.664 39.798 1.00 52.00 314 GLN A C 1
ATOM 2567 O O . GLN A 1 314 ? -30.248 -18.025 40.709 1.00 52.00 314 GLN A O 1
ATOM 2572 N N . GLN A 1 315 ? -28.179 -17.713 39.911 1.00 47.66 315 GLN A N 1
ATOM 2573 C CA . GLN A 1 315 ? -27.498 -18.175 41.131 1.00 47.66 315 GLN A CA 1
ATOM 2574 C C . GLN A 1 315 ? -27.474 -17.141 42.266 1.00 47.66 315 GLN A C 1
ATOM 2576 O O . GLN A 1 315 ? -27.384 -17.532 43.421 1.00 47.66 315 GLN A O 1
ATOM 2581 N N . VAL A 1 316 ? -27.562 -15.842 41.966 1.00 49.50 316 VAL A N 1
ATOM 2582 C CA . VAL A 1 316 ? -27.597 -14.770 42.985 1.00 49.50 316 VAL A CA 1
ATOM 2583 C C . VAL A 1 316 ? -29.011 -14.556 43.556 1.00 49.50 316 VAL A C 1
ATOM 2585 O O . VAL A 1 316 ? -29.168 -13.946 44.612 1.00 49.50 316 VAL A O 1
ATOM 2588 N N . PHE A 1 317 ? -30.045 -15.080 42.889 1.00 46.69 317 PHE A N 1
ATOM 2589 C CA . PHE A 1 317 ? -31.445 -15.036 43.338 1.00 46.69 317 PHE A CA 1
ATOM 2590 C C . PHE A 1 317 ? -31.945 -16.346 43.995 1.00 46.69 317 PHE A C 1
ATOM 2592 O O . PHE A 1 317 ? -33.144 -16.466 44.263 1.00 46.69 317 PHE A O 1
ATOM 2599 N N . CYS A 1 318 ? -31.056 -17.301 44.292 1.00 40.34 318 CYS A N 1
ATOM 2600 C CA . CYS A 1 318 ? -31.313 -18.464 45.156 1.00 40.34 318 CYS A CA 1
ATOM 2601 C C . CYS A 1 318 ? -30.469 -18.389 46.432 1.00 40.34 318 CYS A C 1
ATOM 2603 O O . CYS A 1 318 ? -30.939 -18.939 47.453 1.00 40.34 318 CYS A O 1
#

Foldseek 3Di:
DDDDDDDDDDDDDPDPDPPPQVPDPCNVVVVVVVCVVCVVVVVVVVVVVVVLVVLVVVLVVVVVVCPPPVNVPPDDDPVRVVVSVVSVVVNVLVVQVVVCVVPPDDDSLLDFDDPCVVLVPDPPRDCVVCVVSPDPDDDPLLDCVVCVVVLVVLVVVLVVVVVCCVVPDPDPDDDPVVVVVVVVSVVVVVVSVVVVVCSVSVNSSVCSVPPDACVRPVPQDNCNVVPDCLDLCNPPLLVVLVVCLVVVPVVCPVVSCVSLCVLVVQLCCVCPPVVHPVSNVSSVVSSVVSVVVNCVSVVVVVVVVVVVVVVVVVVVVD

Solvent-accessible surface area (backbone atoms only — not comparable to full-atom values): 19143 Å² total; per-residue (Å²): 136,86,84,88,82,85,85,73,87,78,74,90,71,79,93,87,69,76,80,66,59,82,75,44,90,58,46,64,58,54,49,53,53,49,47,64,67,42,49,66,56,51,51,52,54,51,51,49,54,51,48,56,52,52,52,50,55,51,52,52,49,50,54,52,57,50,65,33,85,73,44,63,77,52,93,76,58,66,72,57,54,51,49,54,51,50,51,54,50,49,54,52,53,55,51,53,56,60,72,45,70,85,50,91,82,76,58,80,87,75,63,72,78,62,73,62,54,62,51,69,70,36,96,81,58,54,70,90,82,41,65,77,80,75,51,88,70,80,54,74,79,56,38,63,75,79,46,48,63,58,53,51,53,52,47,53,54,48,52,53,53,50,52,50,49,69,76,70,64,88,63,99,78,76,53,74,65,59,51,48,55,49,50,52,53,52,50,51,49,53,49,52,51,50,51,55,52,45,50,54,49,48,30,52,49,48,45,74,77,54,72,85,48,46,89,78,38,82,88,41,57,89,64,60,86,74,56,65,86,80,42,62,85,70,33,67,44,47,46,56,30,50,49,44,64,74,66,63,45,73,91,47,55,86,51,46,61,61,38,56,48,49,54,55,55,52,39,49,42,20,57,72,71,69,61,38,66,69,58,30,53,50,48,52,55,49,48,55,57,51,47,56,49,48,54,50,56,52,50,52,49,54,51,52,51,54,53,51,53,51,53,51,55,57,60,76,75,108

Mean predicted aligned error: 12.56 Å